Protein AF-0000000077100337 (afdb_homodimer)

Secondary structure (DSSP, 8-state):
--HHHHHHHHHHHHHHHHHHHHHHHHHHHHHHHTTS-HHHHHHHHHHHH-TT-B-HHHHHHHHT--HHHHHHHHHHHHHTTSEEEEE-SS-TT-EEEEE-HHHHHHHHHHHHHHHHHHHHHHTTS-HHHHHHHHHHHHHHHHHHHHHHH--TT--/--HHHHHHHHHHHHHHHHHHHHHHHHHHHHHHHTTS-HHHHHHHHHHHH-TT-B-HHHHHHHHT--HHHHHHHHHHHHHTTSEEEEE-SS-TT-EEEEE-HHHHHHHHHHHHHHHHHHHHHHTTS-HHHHHHHHHHHHHHHHHHHHHHH--GGG-

pLDDT: mean 91.1, std 10.96, range [33.78, 98.88]

InterPro domains:
  IPR000835 MarR-type HTH domain [PF12802] (37-93)
  IPR000835 MarR-type HTH domain [PR00598] (54-70)
  IPR000835 MarR-type HTH domain [PR00598] (71-86)
  IPR000835 MarR-type HTH domain [PR00598] (90-106)
  IPR000835 MarR-type HTH domain [PR00598] (120-140)
  IPR000835 MarR-type HTH domain [PS50995] (1-142)
  IPR000835 MarR-type HTH domain [SM00347] (29-130)
  IPR023187 Transcriptional regulator MarR-type, conserved site [PS01117] (69-103)
  IPR036388 Winged helix-like DNA-binding domain superfamily [G3DSA:1.10.10.10] (7-154)
  IPR036390 Winged helix DNA-binding domain superfamily [SSF46785] (16-147)
  IPR039422 Transcription regulators MarR/SlyA-like [PTHR33164] (32-146)

Organism: Anaerostipes caccae (strain DSM 14662 / CCUG 47493 / JCM 13470 / NCIMB 13811 / L1-92) (NCBI:txid411490)

Sequence (310 aa):
MAKADRKEINLRLLDLNYLMGKRDFLCQTWCQKTGRSYSVYQVLDKLLRESGGVAPSELADDLFIPRQTMTGILDGLENLGFVVRCQHATDRRKKIIKLSEEGKVYAEETLSAMREREIRAYKRLTEDEQKILNSLLSRYVSSLEKEMTDRKQIKMAKADRKEINLRLLDLNYLMGKRDFLCQTWCQKTGRSYSVYQVLDKLLRESGGVAPSELADDLFIPRQTMTGILDGLENLGFVVRCQHATDRRKKIIKLSEEGKVYAEETLSAMREREIRAYKRLTEDEQKILNSLLSRYVSSLEKEMTDRKQIK

Nearest PDB structures (foldseek):
  7kfq-assembly1_A  TM=7.703E-01  e=1.030E-07  Variovorax paradoxus
  7kua-assembly1_A-2  TM=8.318E-01  e=3.816E-07  Pseudomonas putida
  2fbi-assembly1_A-2  TM=7.638E-01  e=4.075E-07  Pseudomonas aeruginosa
  6pcp-assembly2_C  TM=7.529E-01  e=1.721E-06  Bordetella pertussis
  5cyv-assembly1_B  TM=7.273E-01  e=1.088E-06  Rhodococcus jostii RHA1

Solvent-accessible surface area (backbone atoms only — not comparable to full-atom values): 16611 Å² total; per-residue (Å²): 129,58,67,69,56,52,52,51,51,49,50,53,49,50,50,44,52,48,50,53,46,50,46,52,40,53,49,37,54,54,25,49,74,72,73,41,54,48,66,56,52,51,50,40,52,52,38,67,74,34,74,88,34,44,33,64,67,53,52,17,63,77,64,64,39,59,62,71,58,42,50,52,54,50,52,54,36,34,74,73,49,28,35,43,82,40,66,33,92,85,42,78,84,39,56,23,37,29,59,30,76,63,17,47,54,50,36,51,62,66,43,46,64,54,50,51,33,50,50,57,13,52,59,74,40,53,73,68,53,48,52,49,38,46,49,51,49,46,53,32,41,56,37,31,50,50,50,70,62,56,67,77,68,84,112,130,58,67,68,57,53,52,52,51,50,51,53,50,48,50,44,53,48,50,53,46,50,45,52,42,54,51,39,52,52,26,49,75,73,73,41,55,49,66,56,51,50,50,41,52,52,38,68,74,34,74,90,35,43,35,66,68,53,52,18,63,76,64,64,38,58,62,71,57,41,50,52,53,50,51,53,35,33,76,72,51,28,34,43,81,41,68,32,92,85,41,78,85,40,56,23,37,30,60,29,76,64,16,47,55,49,34,51,62,66,43,46,64,54,50,52,32,49,49,57,15,52,58,73,40,53,74,68,53,47,51,49,40,47,49,51,49,47,52,33,42,54,36,32,50,52,50,69,62,55,67,76,70,85,110

Foldseek 3Di:
DDPVVVVVVVVVVVVVVVVVVVVLVVQQVVLVVVPDGVLLLLLLVVQLVVQLFAFLVRSCVVSVHDSVVSVVSLVVCVVVVQKDWDARPVHRVTITIHGDPVNNVVSCVSNVVVVVVVVVVLVVDPPVRSVVVVVVVVVVVVVVVCVVPVPPPVD/DDPVVVVVVVVVVVVVVVVVVVVLVVQQVVLVVVPDGVLLLLLLVVQLVVQLFAFLVRSCVVSVHDSVVSVVSLVVCVVVVQKDWDARPVHNVTITIHGDPVNNVVSCVSNVVVVVVVVVVLVVDPPVRSVVVVVVVVVVVVVVVCVVPVPPPVD

Radius of gyration: 21.22 Å; Cα contacts (8 Å, |Δi|>4): 325; chains: 2; bounding box: 41×54×61 Å

Structure (mmCIF, N/CA/C/O backbone):
data_AF-0000000077100337-model_v1
#
loop_
_entity.id
_entity.type
_entity.pdbx_description
1 polymer 'Transcriptional regulator, MarR family'
#
loop_
_atom_site.group_PDB
_atom_site.id
_atom_site.type_symbol
_atom_site.label_atom_id
_atom_site.label_alt_id
_atom_site.label_comp_id
_atom_site.label_asym_id
_atom_site.label_entity_id
_atom_site.label_seq_id
_atom_site.pdbx_PDB_ins_code
_atom_site.Cartn_x
_atom_site.Cartn_y
_atom_site.Cartn_z
_atom_site.occupancy
_atom_site.B_iso_or_equiv
_atom_site.auth_seq_id
_atom_site.auth_comp_id
_atom_site.auth_asym_id
_atom_site.auth_atom_id
_atom_site.pdbx_PDB_model_num
ATOM 1 N N . MET A 1 1 ? -18.422 -23.016 -4.977 1 59.78 1 MET A N 1
ATOM 2 C CA . MET A 1 1 ? -18.328 -22.016 -6.043 1 59.78 1 MET A CA 1
ATOM 3 C C . MET A 1 1 ? -17.75 -22.641 -7.309 1 59.78 1 MET A C 1
ATOM 5 O O . MET A 1 1 ? -16.828 -23.438 -7.238 1 59.78 1 MET A O 1
ATOM 9 N N . ALA A 1 2 ? -18.438 -22.438 -8.477 1 75.12 2 ALA A N 1
ATOM 10 C CA . ALA A 1 2 ? -17.953 -22.969 -9.758 1 75.12 2 ALA A CA 1
ATOM 11 C C . ALA A 1 2 ? -16.547 -22.469 -10.07 1 75.12 2 ALA A C 1
ATOM 13 O O . ALA A 1 2 ? -16.156 -21.375 -9.648 1 75.12 2 ALA A O 1
ATOM 14 N N . LYS A 1 3 ? -15.711 -23.312 -10.586 1 79 3 LYS A N 1
ATOM 15 C CA . LYS A 1 3 ? -14.336 -23.031 -10.961 1 79 3 LYS A CA 1
ATOM 16 C C . LYS A 1 3 ? -14.234 -21.703 -11.703 1 79 3 LYS A C 1
ATOM 18 O O . LYS A 1 3 ? -13.32 -20.906 -11.453 1 79 3 LYS A O 1
ATOM 23 N N . ALA A 1 4 ? -15.141 -21.547 -12.594 1 76.31 4 ALA A N 1
ATOM 24 C CA . ALA A 1 4 ? -15.148 -20.312 -13.375 1 76.31 4 ALA A CA 1
ATOM 25 C C . ALA A 1 4 ? -15.352 -19.094 -12.484 1 76.31 4 ALA A C 1
ATOM 27 O O . ALA A 1 4 ? -14.734 -18.047 -12.688 1 76.31 4 ALA A O 1
ATOM 28 N N . ASP A 1 5 ? -16.172 -19.219 -11.438 1 83.31 5 ASP A N 1
ATOM 29 C CA . ASP A 1 5 ? -16.453 -18.141 -10.492 1 83.31 5 ASP A CA 1
ATOM 30 C C . ASP A 1 5 ? -15.219 -17.812 -9.656 1 83.31 5 ASP A C 1
ATOM 32 O O . ASP A 1 5 ? -14.938 -16.641 -9.398 1 83.31 5 ASP A O 1
ATOM 36 N N . ARG A 1 6 ? -14.508 -18.891 -9.445 1 86.5 6 ARG A N 1
ATOM 37 C CA . ARG A 1 6 ? -13.297 -18.703 -8.656 1 86.5 6 ARG A CA 1
ATOM 38 C C . ARG A 1 6 ? -12.219 -17.969 -9.461 1 86.5 6 ARG A C 1
ATOM 40 O O . ARG A 1 6 ? -11.531 -17.094 -8.93 1 86.5 6 ARG A O 1
ATOM 47 N N . LYS A 1 7 ? -12.125 -18.297 -10.711 1 89.25 7 LYS A N 1
ATOM 48 C CA . LYS A 1 7 ? -11.156 -17.656 -11.586 1 89.25 7 LYS A CA 1
ATOM 49 C C . LYS A 1 7 ? -11.461 -16.156 -11.734 1 89.25 7 LYS A C 1
ATOM 51 O O . LYS A 1 7 ? -10.547 -15.328 -11.719 1 89.25 7 LYS A O 1
ATOM 56 N N . GLU A 1 8 ? -12.727 -15.875 -11.883 1 93.38 8 GLU A N 1
ATOM 57 C CA . GLU A 1 8 ? -13.133 -14.492 -12.086 1 93.38 8 GLU A CA 1
ATOM 58 C C . GLU A 1 8 ? -12.875 -13.648 -10.844 1 93.38 8 GLU A C 1
ATOM 60 O O . GLU A 1 8 ? -12.391 -12.523 -10.938 1 93.38 8 GLU A O 1
ATOM 65 N N . ILE A 1 9 ? -13.188 -14.211 -9.719 1 94.62 9 ILE A N 1
ATOM 66 C CA . ILE A 1 9 ? -12.969 -13.445 -8.492 1 94.62 9 ILE A CA 1
ATOM 67 C C . ILE A 1 9 ? -11.469 -13.273 -8.258 1 94.62 9 ILE A C 1
ATOM 69 O O . ILE A 1 9 ? -11.031 -12.227 -7.773 1 94.62 9 ILE A O 1
ATOM 73 N N . ASN A 1 10 ? -10.711 -14.258 -8.609 1 92.75 10 ASN A N 1
ATOM 74 C CA . ASN A 1 10 ? -9.258 -14.156 -8.484 1 92.75 10 ASN A CA 1
ATOM 75 C C . ASN A 1 10 ? -8.703 -13.031 -9.359 1 92.75 10 ASN A C 1
ATOM 77 O O . ASN A 1 10 ? -7.824 -12.281 -8.93 1 92.75 10 ASN A O 1
ATOM 81 N N . LEU A 1 11 ? -9.273 -12.953 -10.547 1 93.5 11 LEU A N 1
ATOM 82 C CA . LEU A 1 11 ? -8.82 -11.914 -11.461 1 93.5 11 LEU A CA 1
ATOM 83 C C . LEU A 1 11 ? -9.18 -10.531 -10.945 1 93.5 11 LEU A C 1
ATOM 85 O O . LEU A 1 11 ? -8.375 -9.602 -11.031 1 93.5 11 LEU A O 1
ATOM 89 N N . ARG A 1 12 ? -10.375 -10.359 -10.422 1 96.69 12 ARG A N 1
ATOM 90 C CA . ARG A 1 12 ? -10.789 -9.07 -9.867 1 96.69 12 ARG A CA 1
ATOM 91 C C . ARG A 1 12 ? -9.938 -8.695 -8.664 1 96.69 12 ARG A C 1
ATOM 93 O O . ARG A 1 12 ? -9.578 -7.527 -8.492 1 96.69 12 ARG A O 1
ATOM 100 N N . LEU A 1 13 ? -9.625 -9.672 -7.875 1 96.62 13 LEU A N 1
ATOM 101 C CA . LEU A 1 13 ? -8.781 -9.43 -6.707 1 96.62 13 LEU A CA 1
ATOM 102 C C . LEU A 1 13 ? -7.371 -9.031 -7.129 1 96.62 13 LEU A C 1
ATOM 104 O O . LEU A 1 13 ? -6.773 -8.133 -6.535 1 96.62 13 LEU A O 1
ATOM 108 N N . LEU A 1 14 ? -6.902 -9.695 -8.156 1 93.88 14 LEU A N 1
ATOM 109 C CA . LEU A 1 14 ? -5.594 -9.344 -8.695 1 93.88 14 LEU A CA 1
ATOM 110 C C . LEU A 1 14 ? -5.574 -7.902 -9.188 1 93.88 14 LEU A C 1
ATOM 112 O O . LEU A 1 14 ? -4.586 -7.191 -9 1 93.88 14 LEU A O 1
ATOM 116 N N . ASP A 1 15 ? -6.617 -7.535 -9.812 1 96.12 15 ASP A N 1
ATOM 117 C CA . ASP A 1 15 ? -6.75 -6.156 -10.281 1 96.12 15 ASP A CA 1
ATOM 118 C C . ASP A 1 15 ? -6.719 -5.176 -9.117 1 96.12 15 ASP A C 1
ATOM 120 O O . ASP A 1 15 ? -6.035 -4.148 -9.18 1 96.12 15 ASP A O 1
ATOM 124 N N . LEU A 1 16 ? -7.445 -5.484 -8.109 1 97.62 16 LEU A N 1
ATOM 125 C CA . LEU A 1 16 ? -7.477 -4.645 -6.914 1 97.62 16 LEU A CA 1
ATOM 126 C C . LEU A 1 16 ? -6.074 -4.48 -6.332 1 97.62 16 LEU A C 1
ATOM 128 O O . LEU A 1 16 ? -5.645 -3.359 -6.055 1 97.62 16 LEU A O 1
ATOM 132 N N . ASN A 1 17 ? -5.355 -5.613 -6.18 1 95.12 17 ASN A N 1
ATOM 133 C CA . ASN A 1 17 ? -4.004 -5.594 -5.633 1 95.12 17 ASN A CA 1
ATOM 134 C C . ASN A 1 17 ? -3.051 -4.785 -6.508 1 95.12 17 ASN A C 1
ATOM 136 O O . ASN A 1 17 ? -2.195 -4.062 -6 1 95.12 17 ASN A O 1
ATOM 140 N N . TYR A 1 18 ? -3.244 -4.953 -7.801 1 94.69 18 TYR A N 1
ATOM 141 C CA . TYR A 1 18 ? -2.428 -4.203 -8.742 1 94.69 18 TYR A CA 1
ATOM 142 C C . TYR A 1 18 ? -2.648 -2.701 -8.586 1 94.69 18 TYR A C 1
ATOM 144 O O . TYR A 1 18 ? -1.689 -1.928 -8.539 1 94.69 18 TYR A O 1
ATOM 152 N N . LEU A 1 19 ? -3.891 -2.293 -8.516 1 97.25 19 LEU A N 1
ATOM 153 C CA . LEU A 1 19 ? -4.234 -0.879 -8.398 1 97.25 19 LEU A CA 1
ATOM 154 C C . LEU A 1 19 ? -3.684 -0.291 -7.105 1 97.25 19 LEU A C 1
ATOM 156 O O . LEU A 1 19 ? -3.164 0.828 -7.098 1 97.25 19 LEU A O 1
ATOM 160 N N . MET A 1 20 ? -3.76 -1.027 -6.07 1 96.19 20 MET A N 1
ATOM 161 C CA . MET A 1 20 ? -3.244 -0.561 -4.789 1 96.19 20 MET A CA 1
ATOM 162 C C . MET A 1 20 ? -1.724 -0.441 -4.824 1 96.19 20 MET A C 1
ATOM 164 O O . MET A 1 20 ? -1.163 0.54 -4.332 1 96.19 20 MET A O 1
ATOM 168 N N . GLY A 1 21 ? -1.08 -1.411 -5.43 1 94.62 21 GLY A N 1
ATOM 169 C CA . GLY A 1 21 ? 0.361 -1.34 -5.613 1 94.62 21 GLY A CA 1
ATOM 170 C C . GLY A 1 21 ? 0.794 -0.171 -6.48 1 94.62 21 GLY A C 1
ATOM 171 O O . GLY A 1 21 ? 1.779 0.503 -6.172 1 94.62 21 GLY A O 1
ATOM 172 N N . LYS A 1 22 ? 0.091 -0.009 -7.543 1 95.62 22 LYS A N 1
ATOM 173 C CA . LYS A 1 22 ? 0.412 1.096 -8.445 1 95.62 22 LYS A CA 1
ATOM 174 C C . LYS A 1 22 ? 0.271 2.439 -7.738 1 95.62 22 LYS A C 1
ATOM 176 O O . LYS A 1 22 ? 1.124 3.318 -7.887 1 95.62 22 LYS A O 1
ATOM 181 N N . ARG A 1 23 ? -0.801 2.637 -6.98 1 96.44 23 ARG A N 1
ATOM 182 C CA . ARG A 1 23 ? -0.994 3.861 -6.211 1 96.44 23 ARG A CA 1
ATOM 183 C C . ARG A 1 23 ? 0.174 4.102 -5.258 1 96.44 23 ARG A C 1
ATOM 185 O O . ARG A 1 23 ? 0.694 5.215 -5.176 1 96.44 23 ARG A O 1
ATOM 192 N N . ASP A 1 24 ? 0.568 3.062 -4.547 1 93.94 24 ASP A N 1
ATOM 193 C CA . ASP A 1 24 ? 1.694 3.174 -3.625 1 93.94 24 ASP A CA 1
ATOM 194 C C . ASP A 1 24 ? 2.973 3.559 -4.363 1 93.94 24 ASP A C 1
ATOM 196 O O . ASP A 1 24 ? 3.73 4.414 -3.9 1 93.94 24 ASP A O 1
ATOM 200 N N . PHE A 1 25 ? 3.152 2.996 -5.477 1 93.38 25 PHE A N 1
ATOM 201 C CA . PHE A 1 25 ? 4.328 3.252 -6.301 1 93.38 25 PHE A CA 1
ATOM 202 C C . PHE A 1 25 ? 4.359 4.703 -6.766 1 93.38 25 PHE A C 1
ATOM 204 O O . PHE A 1 25 ? 5.398 5.359 -6.707 1 93.38 25 PHE A O 1
ATOM 211 N N . LEU A 1 26 ? 3.26 5.172 -7.191 1 93.56 26 LEU A N 1
ATOM 212 C CA . LEU A 1 26 ? 3.172 6.547 -7.664 1 93.56 26 LEU A CA 1
ATOM 213 C C . LEU A 1 26 ? 3.514 7.531 -6.551 1 93.56 26 LEU A C 1
ATOM 215 O O . LEU A 1 26 ? 4.277 8.477 -6.762 1 93.56 26 LEU A O 1
ATOM 219 N N . CYS A 1 27 ? 3.037 7.309 -5.367 1 93.06 27 CYS A N 1
ATOM 220 C CA . CYS A 1 27 ? 3.277 8.195 -4.234 1 93.06 27 CYS A CA 1
ATOM 221 C C . CYS A 1 27 ? 4.73 8.125 -3.783 1 93.06 27 CYS A C 1
ATOM 223 O O . CYS A 1 27 ? 5.367 9.156 -3.551 1 93.06 27 CYS A O 1
ATOM 225 N N . GLN A 1 28 ? 5.23 6.934 -3.732 1 90.88 28 GLN A N 1
ATOM 226 C CA . GLN A 1 28 ? 6.617 6.746 -3.318 1 90.88 28 GLN A CA 1
ATOM 227 C C . GLN A 1 28 ? 7.578 7.398 -4.309 1 90.88 28 GLN A C 1
ATOM 229 O O . GLN A 1 28 ? 8.547 8.055 -3.906 1 90.88 28 GLN A O 1
ATOM 234 N N . THR A 1 29 ? 7.301 7.184 -5.562 1 89.56 29 THR A N 1
ATOM 235 C CA . THR A 1 29 ? 8.156 7.727 -6.605 1 89.56 29 THR A CA 1
ATOM 236 C C . THR A 1 29 ? 8.156 9.25 -6.57 1 89.56 29 THR A C 1
ATOM 238 O O . THR A 1 29 ? 9.203 9.883 -6.691 1 89.56 29 THR A O 1
ATOM 241 N N . TRP A 1 30 ? 7.004 9.773 -6.34 1 89.12 30 TRP A N 1
ATOM 242 C CA . TRP A 1 30 ? 6.906 11.227 -6.262 1 89.12 30 TRP A CA 1
ATOM 243 C C . TRP A 1 30 ? 7.66 11.766 -5.047 1 89.12 30 TRP A C 1
ATOM 245 O O . TRP A 1 30 ? 8.391 12.75 -5.148 1 89.12 30 TRP A O 1
ATOM 255 N N . CYS A 1 31 ? 7.559 11.078 -3.91 1 87.88 31 CYS A N 1
ATOM 256 C CA . CYS A 1 31 ? 8.227 11.492 -2.682 1 87.88 31 CYS A CA 1
ATOM 257 C C . CYS A 1 31 ? 9.742 11.398 -2.828 1 87.88 31 CYS A C 1
ATOM 259 O O . CYS A 1 31 ? 10.469 12.281 -2.363 1 87.88 31 CYS A O 1
ATOM 261 N N . GLN A 1 32 ? 10.172 10.414 -3.473 1 83.38 32 GLN A N 1
ATOM 262 C CA . GLN A 1 32 ? 11.602 10.219 -3.672 1 83.38 32 GLN A CA 1
ATOM 263 C C . GLN A 1 32 ? 12.188 11.336 -4.531 1 83.38 32 GLN A C 1
ATOM 265 O O . GLN A 1 32 ? 13.32 11.773 -4.297 1 83.38 32 GLN A O 1
ATOM 270 N N . LYS A 1 33 ? 11.453 11.773 -5.434 1 81.94 33 LYS A N 1
ATOM 271 C CA . LYS A 1 33 ? 11.906 12.867 -6.293 1 81.94 33 LYS A CA 1
ATOM 272 C C . LYS A 1 33 ? 12.078 14.156 -5.496 1 81.94 33 LYS A C 1
ATOM 274 O O . LYS A 1 33 ? 12.867 15.023 -5.871 1 81.94 33 LYS A O 1
ATOM 279 N N . THR A 1 34 ? 11.375 14.211 -4.363 1 76.75 34 THR A N 1
ATOM 280 C CA . THR A 1 34 ? 11.453 15.414 -3.543 1 76.75 34 THR A CA 1
ATOM 281 C C . THR A 1 34 ? 12.422 15.219 -2.381 1 76.75 34 THR A C 1
ATOM 283 O O . THR A 1 34 ? 12.586 16.109 -1.546 1 76.75 34 THR A O 1
ATOM 286 N N . GLY A 1 35 ? 13 14.039 -2.334 1 80.06 35 GLY A N 1
ATOM 287 C CA . GLY A 1 35 ? 14.133 13.789 -1.449 1 80.06 35 GLY A CA 1
ATOM 288 C C . GLY A 1 35 ? 13.727 13.164 -0.128 1 80.06 35 GLY A C 1
ATOM 289 O O . GLY A 1 35 ? 14.539 13.078 0.795 1 80.06 35 GLY A O 1
ATOM 290 N N . ARG A 1 36 ? 12.438 12.844 0.05 1 84.69 36 ARG A N 1
ATOM 291 C CA . ARG A 1 36 ? 12.008 12.211 1.291 1 84.69 36 ARG A CA 1
ATOM 292 C C . ARG A 1 36 ? 11.148 10.984 1.009 1 84.69 36 ARG A C 1
ATOM 294 O O . ARG A 1 36 ? 10.508 10.898 -0.042 1 84.69 36 ARG A O 1
ATOM 301 N N . SER A 1 37 ? 11.141 10.086 1.965 1 88.12 37 SER A N 1
ATOM 302 C CA . SER A 1 37 ? 10.328 8.883 1.812 1 88.12 37 SER A CA 1
ATOM 303 C C . SER A 1 37 ? 8.852 9.18 2.072 1 88.12 37 SER A C 1
ATOM 305 O O . SER A 1 37 ? 8.516 10.195 2.686 1 88.12 37 SER A O 1
ATOM 307 N N . TYR A 1 38 ? 8.055 8.328 1.587 1 91.25 38 TYR A N 1
ATOM 308 C CA . TYR A 1 38 ? 6.613 8.461 1.775 1 91.25 38 TYR A CA 1
ATOM 309 C C . TYR A 1 38 ? 6.25 8.414 3.254 1 91.25 38 TYR A C 1
ATOM 311 O O . TYR A 1 38 ? 5.324 9.094 3.695 1 91.25 38 TYR A O 1
ATOM 319 N N . SER A 1 39 ? 7.02 7.652 4.062 1 93.56 39 SER A N 1
ATOM 320 C CA . SER A 1 39 ? 6.773 7.559 5.496 1 93.56 39 SER A CA 1
ATOM 321 C C . SER A 1 39 ? 6.98 8.906 6.184 1 93.56 39 SER A C 1
ATOM 323 O O . SER A 1 39 ? 6.25 9.25 7.117 1 93.56 39 SER A O 1
ATOM 325 N N . VAL A 1 40 ? 7.953 9.625 5.719 1 93.81 40 VAL A N 1
ATOM 326 C CA . VAL A 1 40 ? 8.195 10.953 6.27 1 93.81 40 VAL A CA 1
ATOM 327 C C . VAL A 1 40 ? 7.008 11.867 5.965 1 93.81 40 VAL A C 1
ATOM 329 O O . VAL A 1 40 ? 6.551 12.609 6.836 1 93.81 40 VAL A O 1
ATOM 332 N N . TYR A 1 41 ? 6.527 11.734 4.785 1 92.75 41 TYR A N 1
ATOM 333 C CA . TYR A 1 41 ? 5.344 12.484 4.379 1 92.75 41 TYR A CA 1
ATOM 334 C C . TYR A 1 41 ? 4.16 12.172 5.289 1 92.75 41 TYR A C 1
ATOM 336 O O . TYR A 1 41 ? 3.469 13.086 5.746 1 92.75 41 TYR A O 1
ATOM 344 N N . GLN A 1 42 ? 3.963 10.984 5.539 1 94.5 42 GLN A N 1
ATOM 345 C CA . GLN A 1 42 ? 2.854 10.547 6.383 1 94.5 42 GLN A CA 1
ATOM 346 C C . GLN A 1 42 ? 2.998 11.094 7.801 1 94.5 42 GLN A C 1
ATOM 348 O O . GLN A 1 42 ? 2.021 11.539 8.406 1 94.5 42 GLN A O 1
ATOM 353 N N . VAL A 1 43 ? 4.176 11.047 8.312 1 96.12 43 VAL A N 1
ATOM 354 C CA . VAL A 1 43 ? 4.449 11.516 9.672 1 96.12 43 VAL A CA 1
ATOM 355 C C . VAL A 1 43 ? 4.188 13.016 9.758 1 96.12 43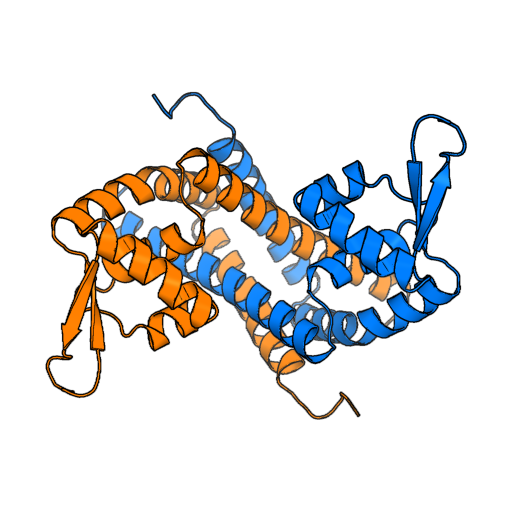 VAL A C 1
ATOM 357 O O . VAL A 1 43 ? 3.502 13.484 10.672 1 96.12 43 VAL A O 1
ATOM 360 N N . LEU A 1 44 ? 4.699 13.727 8.781 1 95.31 44 LEU A N 1
ATOM 361 C CA . LEU A 1 44 ? 4.504 15.172 8.758 1 95.31 44 LEU A CA 1
ATOM 362 C C . LEU A 1 44 ? 3.023 15.523 8.68 1 95.31 44 LEU A C 1
ATOM 364 O O . LEU A 1 44 ? 2.561 16.438 9.352 1 95.31 44 LEU A O 1
ATOM 368 N N . ASP A 1 45 ? 2.365 14.812 7.879 1 94.62 45 ASP A N 1
ATOM 369 C CA . ASP A 1 45 ? 0.935 15.055 7.719 1 94.62 45 ASP A CA 1
ATOM 370 C C . ASP A 1 45 ? 0.188 14.844 9.031 1 94.62 45 ASP A C 1
ATOM 372 O O . ASP A 1 45 ? -0.64 15.664 9.422 1 94.62 45 ASP A O 1
ATOM 376 N N . LYS A 1 46 ? 0.467 13.75 9.703 1 95.69 46 LYS A N 1
ATOM 377 C CA . LYS A 1 46 ? -0.18 13.422 10.969 1 95.69 46 LYS A CA 1
ATOM 378 C C . LYS A 1 46 ? 0.132 14.469 12.031 1 95.69 46 LYS A C 1
ATOM 380 O O . LYS A 1 46 ? -0.759 14.906 12.766 1 95.69 46 LYS A O 1
ATOM 385 N N . LEU A 1 47 ? 1.325 14.891 12.102 1 96.25 47 LEU A N 1
ATOM 386 C CA . LEU A 1 47 ? 1.732 15.867 13.109 1 96.25 47 LEU A CA 1
ATOM 387 C C . LEU A 1 47 ? 1.11 17.234 12.828 1 96.25 47 LEU A C 1
ATOM 389 O O . LEU A 1 47 ? 0.786 17.969 13.758 1 96.25 47 LEU A O 1
ATOM 393 N N . LEU A 1 48 ? 1.013 17.562 11.57 1 94.12 48 LEU A N 1
ATOM 394 C CA . LEU A 1 48 ? 0.389 18.828 11.203 1 94.12 48 LEU A CA 1
ATOM 395 C C . LEU A 1 48 ? -1.07 18.859 11.641 1 94.12 48 LEU A C 1
ATOM 397 O O . LEU A 1 48 ? -1.565 19.906 12.078 1 94.12 48 LEU A O 1
ATOM 401 N N . ARG A 1 49 ? -1.688 17.766 11.609 1 91.81 49 ARG A N 1
ATOM 402 C CA . ARG A 1 49 ? -3.104 17.688 11.953 1 91.81 49 ARG A CA 1
ATOM 403 C C . ARG A 1 49 ? -3.297 17.594 13.461 1 91.81 49 ARG A C 1
ATOM 405 O O . ARG A 1 49 ? -4.367 17.922 13.977 1 91.81 49 ARG A O 1
ATOM 412 N N . GLU A 1 50 ? -2.314 17.047 14.078 1 92.69 50 GLU A N 1
ATOM 413 C CA . GLU A 1 50 ? -2.367 16.906 15.531 1 92.69 50 GLU A CA 1
ATOM 414 C C . GLU A 1 50 ? -1.382 17.844 16.219 1 92.69 50 GLU A C 1
ATOM 416 O O . GLU A 1 50 ? -0.358 17.406 16.75 1 92.69 50 GLU A O 1
ATOM 421 N N . SER A 1 51 ? -1.771 19.031 16.375 1 86.94 51 SER A N 1
ATOM 422 C CA . SER A 1 51 ? -0.878 20.094 16.844 1 86.94 51 SER A CA 1
ATOM 423 C C . SER A 1 51 ? -0.524 19.906 18.312 1 86.94 51 SER A C 1
ATOM 425 O O . SER A 1 51 ? 0.483 20.438 18.781 1 86.94 51 SER A O 1
ATOM 427 N N . GLY A 1 52 ? -1.342 19.141 19.031 1 88.06 52 GLY A N 1
ATOM 428 C CA . GLY A 1 52 ? -1.08 18.891 20.438 1 88.06 52 GLY A CA 1
ATOM 429 C C . GLY A 1 52 ? 0.015 17.875 20.672 1 88.06 52 GLY A C 1
ATOM 430 O O . GLY A 1 52 ? 0.451 17.672 21.812 1 88.06 52 GLY A O 1
ATOM 431 N N . GLY A 1 53 ? 0.428 17.312 19.594 1 93.06 53 GLY A N 1
ATOM 432 C CA . GLY A 1 53 ? 1.474 16.312 19.703 1 93.06 53 GLY A CA 1
ATOM 433 C C . GLY A 1 53 ? 0.94 14.891 19.688 1 93.06 53 GLY A C 1
ATOM 434 O O . GLY A 1 53 ? -0.236 14.664 19.984 1 93.06 53 GLY A O 1
ATOM 435 N N . VAL A 1 54 ? 1.782 14.008 19.328 1 95.12 54 VAL A N 1
ATOM 436 C CA . VAL A 1 54 ? 1.438 12.594 19.234 1 95.12 54 VAL A CA 1
ATOM 437 C C . VAL A 1 54 ? 2.564 11.75 19.828 1 95.12 54 VAL A C 1
ATOM 439 O O . VAL A 1 54 ? 3.742 12.023 19.594 1 95.12 54 VAL A O 1
ATOM 442 N N . ALA A 1 55 ? 2.182 10.75 20.562 1 95.38 55 ALA A N 1
ATOM 443 C CA . ALA A 1 55 ? 3.201 9.828 21.062 1 95.38 55 ALA A CA 1
ATOM 444 C C . ALA A 1 55 ? 3.834 9.031 19.938 1 95.38 55 ALA A C 1
ATOM 446 O O . ALA A 1 55 ? 3.146 8.625 19 1 95.38 55 ALA A O 1
ATOM 447 N N . PRO A 1 56 ? 5.16 8.805 20.047 1 95.62 56 PRO A N 1
ATOM 448 C CA . PRO A 1 56 ? 5.82 8.016 19 1 95.62 56 PRO A CA 1
ATOM 449 C C . PRO A 1 56 ? 5.141 6.676 18.75 1 95.62 56 PRO A C 1
ATOM 451 O O . PRO A 1 56 ? 5.016 6.246 17.609 1 95.62 56 PRO A O 1
ATOM 454 N N . SER A 1 57 ? 4.691 6.047 19.812 1 94.5 57 SER A N 1
ATOM 455 C CA . SER A 1 57 ? 4.027 4.754 19.672 1 94.5 57 SER A CA 1
ATOM 456 C C . SER A 1 57 ? 2.705 4.891 18.922 1 94.5 57 SER A C 1
ATOM 458 O O . SER A 1 57 ? 2.357 4.031 18.109 1 94.5 57 SER A O 1
ATOM 460 N N . GLU A 1 58 ? 2 5.914 19.156 1 94.5 58 GLU A N 1
ATOM 461 C CA . GLU A 1 58 ? 0.741 6.176 18.469 1 94.5 58 GLU A CA 1
ATOM 462 C C . GLU A 1 58 ? 0.975 6.484 16.984 1 94.5 58 GLU A C 1
ATOM 464 O O . GLU A 1 58 ? 0.203 6.051 16.125 1 94.5 58 GLU A O 1
ATOM 469 N N . LEU A 1 59 ? 2.016 7.27 16.703 1 95.88 59 LEU A N 1
ATOM 470 C CA . LEU A 1 59 ? 2.398 7.531 15.32 1 95.88 59 LEU A CA 1
ATOM 471 C C . LEU A 1 59 ? 2.662 6.227 14.57 1 95.88 59 LEU A C 1
ATOM 473 O O . LEU A 1 59 ? 2.133 6.016 13.477 1 95.88 59 LEU A O 1
ATOM 477 N N . ALA A 1 60 ? 3.449 5.406 15.203 1 96.12 60 ALA A N 1
ATOM 478 C CA . ALA A 1 60 ? 3.814 4.125 14.602 1 96.12 60 ALA A CA 1
ATOM 479 C C . ALA A 1 60 ? 2.578 3.271 14.344 1 96.12 60 ALA A C 1
ATOM 481 O O . ALA A 1 60 ? 2.4 2.748 13.242 1 96.12 60 ALA A O 1
ATOM 482 N N . ASP A 1 61 ? 1.636 3.184 15.312 1 94.06 61 ASP A N 1
ATOM 483 C CA . ASP A 1 61 ? 0.436 2.357 15.219 1 94.06 61 ASP A CA 1
ATOM 484 C C . ASP A 1 61 ? -0.526 2.9 14.164 1 94.06 61 ASP A C 1
ATOM 486 O O . ASP A 1 61 ? -1.01 2.152 13.312 1 94.06 61 ASP A O 1
ATOM 490 N N . ASP A 1 62 ? -0.727 4.211 14.164 1 93.44 62 ASP A N 1
ATOM 491 C CA . ASP A 1 62 ? -1.712 4.844 13.289 1 93.44 62 ASP A CA 1
ATOM 492 C C . ASP A 1 62 ? -1.258 4.812 11.836 1 93.44 62 ASP A C 1
ATOM 494 O O . ASP A 1 62 ? -2.084 4.754 10.922 1 93.44 62 ASP A O 1
ATOM 498 N N . LEU A 1 63 ? 0.047 4.832 11.633 1 95.06 63 LEU A N 1
ATOM 499 C CA . LEU A 1 63 ? 0.569 4.926 10.273 1 95.06 63 LEU A CA 1
ATOM 500 C C . LEU A 1 63 ? 1.106 3.578 9.805 1 95.06 63 LEU A C 1
ATOM 502 O O . LEU A 1 63 ? 1.627 3.467 8.695 1 95.06 63 LEU A O 1
ATOM 506 N N . PHE A 1 64 ? 1.002 2.586 10.664 1 94.06 64 PHE A N 1
ATOM 507 C CA . PHE A 1 64 ? 1.431 1.229 10.344 1 94.06 64 PHE A CA 1
ATOM 508 C C . PHE A 1 64 ? 2.91 1.199 9.977 1 94.06 64 PHE A C 1
ATOM 510 O O . PHE A 1 64 ? 3.297 0.573 8.992 1 94.06 64 PHE A O 1
ATOM 517 N N . ILE A 1 65 ? 3.688 1.923 10.695 1 94.06 65 ILE A N 1
ATOM 518 C CA . ILE A 1 65 ? 5.137 1.973 10.539 1 94.06 65 ILE A CA 1
ATOM 519 C C . ILE A 1 65 ? 5.812 1.283 11.719 1 94.06 65 ILE A C 1
ATOM 521 O O . ILE A 1 65 ? 5.469 1.544 12.875 1 94.06 65 ILE A O 1
ATOM 525 N N . PRO A 1 66 ? 6.738 0.363 11.453 1 92.12 66 PRO A N 1
ATOM 526 C CA . PRO A 1 66 ? 7.449 -0.287 12.555 1 92.12 66 PRO A CA 1
ATOM 527 C C . PRO A 1 66 ? 8.109 0.713 13.5 1 92.12 66 PRO A C 1
ATOM 529 O O . PRO A 1 66 ? 8.633 1.735 13.055 1 92.12 66 PRO A O 1
ATOM 532 N N . ARG A 1 67 ? 8.172 0.374 14.75 1 94.69 67 ARG A N 1
ATOM 533 C CA . ARG A 1 67 ? 8.656 1.268 15.797 1 94.69 67 ARG A CA 1
ATOM 534 C C . ARG A 1 67 ? 10.094 1.702 15.531 1 94.69 67 ARG A C 1
ATOM 536 O O . ARG A 1 67 ? 10.438 2.869 15.727 1 94.69 67 ARG A O 1
ATOM 543 N N . GLN A 1 68 ? 10.867 0.773 15.148 1 94.94 68 GLN A N 1
ATOM 544 C CA . GLN A 1 68 ? 12.273 1.098 14.891 1 94.94 68 GLN A CA 1
ATOM 545 C C . GLN A 1 68 ? 12.406 2.088 13.742 1 94.94 68 GLN A C 1
ATOM 547 O O . GLN A 1 68 ? 13.227 3.008 13.797 1 94.94 68 GLN A O 1
ATOM 552 N N . THR A 1 69 ? 11.617 1.909 12.734 1 94.94 69 THR A N 1
ATOM 553 C CA . THR A 1 69 ? 11.602 2.822 11.602 1 94.94 69 THR A CA 1
ATOM 554 C C . THR A 1 69 ? 11.102 4.199 12.023 1 94.94 69 THR A C 1
ATOM 556 O O . THR A 1 69 ? 11.648 5.223 11.602 1 94.94 69 THR A O 1
ATOM 559 N N . MET A 1 70 ? 10.078 4.219 12.82 1 97 70 MET A N 1
ATOM 560 C CA . MET A 1 70 ? 9.508 5.465 13.328 1 97 70 MET A CA 1
ATOM 561 C C . MET A 1 70 ? 10.547 6.266 14.102 1 97 70 MET A C 1
ATOM 563 O O . MET A 1 70 ? 10.68 7.477 13.898 1 97 70 MET A O 1
ATOM 567 N N . THR A 1 71 ? 11.258 5.582 14.938 1 96.81 71 THR A N 1
ATOM 568 C CA . THR A 1 71 ? 12.305 6.238 15.711 1 96.81 71 THR A CA 1
ATOM 569 C C . THR A 1 71 ? 13.328 6.898 14.781 1 96.81 71 THR A C 1
ATOM 571 O O . THR A 1 71 ? 13.711 8.047 14.992 1 96.81 71 THR A O 1
ATOM 574 N N . GLY A 1 72 ? 13.711 6.152 13.766 1 97.06 72 GLY A N 1
ATOM 575 C CA . GLY A 1 72 ? 14.656 6.703 12.805 1 97.06 72 GLY A CA 1
ATOM 576 C C . GLY A 1 72 ? 14.133 7.938 12.102 1 97.06 72 GLY A C 1
ATOM 577 O O . GLY A 1 72 ? 14.867 8.906 11.906 1 97.06 72 GLY A O 1
ATOM 578 N N . ILE A 1 73 ? 12.93 7.898 11.711 1 96.62 73 ILE A N 1
ATOM 579 C CA . ILE A 1 73 ? 12.305 9.023 11.031 1 96.62 73 ILE A CA 1
ATOM 580 C C . ILE A 1 73 ? 12.266 10.234 11.961 1 96.62 73 ILE A C 1
ATOM 582 O O . ILE A 1 73 ? 12.648 11.336 11.562 1 96.62 73 ILE A O 1
ATOM 586 N N . LEU A 1 74 ? 11.875 10 13.18 1 97.62 74 LEU A N 1
ATOM 587 C CA . LEU A 1 74 ? 11.742 11.086 14.141 1 97.62 74 LEU A CA 1
ATOM 588 C C . LEU A 1 74 ? 13.102 11.664 14.508 1 97.62 74 LEU A C 1
ATOM 590 O O . LEU A 1 74 ? 13.258 12.883 14.617 1 97.62 74 LEU A O 1
ATOM 594 N N . ASP A 1 75 ? 14.078 10.773 14.68 1 97.5 75 ASP A N 1
ATOM 595 C CA . ASP A 1 75 ? 15.438 11.234 14.961 1 97.5 75 ASP A CA 1
ATOM 596 C C . ASP A 1 75 ? 15.961 12.117 13.828 1 97.5 75 ASP A C 1
ATOM 598 O O . ASP A 1 75 ? 16.562 13.164 14.078 1 97.5 75 ASP A O 1
ATOM 602 N N . GLY A 1 76 ? 15.711 11.695 12.672 1 96.5 76 GLY A N 1
ATOM 603 C CA . GLY A 1 76 ? 16.125 12.477 11.516 1 96.5 76 GLY A CA 1
ATOM 604 C C . GLY A 1 76 ? 15.477 13.844 11.453 1 96.5 76 GLY A C 1
ATOM 605 O O . GLY A 1 76 ? 16.141 14.852 11.219 1 96.5 76 GLY A O 1
ATOM 606 N N . LEU A 1 77 ? 14.211 13.891 11.703 1 96.69 77 LEU A N 1
ATOM 607 C CA . LEU A 1 77 ? 13.461 15.148 11.664 1 96.69 77 LEU A CA 1
ATOM 608 C C . LEU A 1 77 ? 13.867 16.062 12.812 1 96.69 77 LEU A C 1
ATOM 610 O O . LEU A 1 77 ? 13.906 17.281 12.656 1 96.69 77 LEU A O 1
ATOM 614 N N . GLU A 1 78 ? 14.125 15.445 13.906 1 97.31 78 GLU A N 1
ATOM 615 C CA . GLU A 1 78 ? 14.57 16.219 15.062 1 97.31 78 GLU A CA 1
ATOM 616 C C . GLU A 1 78 ? 15.938 16.828 14.82 1 97.31 78 GLU A C 1
ATOM 618 O O . GLU A 1 78 ? 16.172 18 15.156 1 97.31 78 GLU A O 1
ATOM 623 N N . ASN A 1 79 ? 16.797 16.047 14.266 1 97.19 79 ASN A N 1
ATOM 624 C CA . ASN A 1 79 ? 18.141 16.531 13.938 1 97.19 79 ASN A CA 1
ATOM 625 C C . ASN A 1 79 ? 18.094 17.703 12.977 1 97.19 79 ASN A C 1
ATOM 627 O O . ASN A 1 79 ? 18.938 18.594 13.039 1 97.19 79 ASN A O 1
ATOM 631 N N . LEU A 1 80 ? 17.078 17.734 12.141 1 95.75 80 LEU A N 1
ATOM 632 C CA . LEU A 1 80 ? 16.922 18.812 11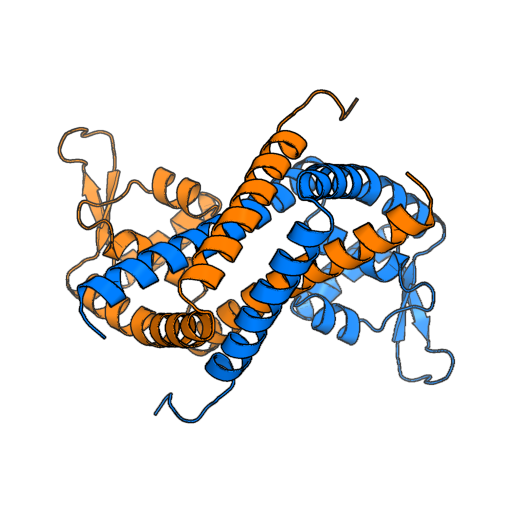.172 1 95.75 80 LEU A CA 1
ATOM 633 C C . LEU A 1 80 ? 16.172 20 11.789 1 95.75 80 LEU A C 1
ATOM 635 O O . LEU A 1 80 ? 15.992 21.031 11.141 1 95.75 80 LEU A O 1
ATOM 639 N N . GLY A 1 81 ? 15.688 19.781 13.039 1 97.19 81 GLY A N 1
ATOM 640 C CA . GLY A 1 81 ? 15.016 20.844 13.773 1 97.19 81 GLY A CA 1
ATOM 641 C C . GLY A 1 81 ? 13.539 20.938 13.438 1 97.19 81 GLY A C 1
ATOM 642 O O . GLY A 1 81 ? 12.898 21.953 13.742 1 97.19 81 GLY A O 1
ATOM 643 N N . PHE A 1 82 ? 12.906 19.938 12.805 1 97 82 PHE A N 1
ATOM 644 C CA . PHE A 1 82 ? 11.539 20.016 12.312 1 97 82 PHE A CA 1
ATOM 645 C C . PHE A 1 82 ? 10.555 19.5 13.352 1 97 82 PHE A C 1
ATOM 647 O O . PHE A 1 82 ? 9.375 19.844 13.328 1 97 82 PHE A O 1
ATOM 654 N N . VAL A 1 83 ? 11.047 18.578 14.273 1 97.56 83 VAL A N 1
ATOM 655 C CA . VAL A 1 83 ? 10.18 18.109 15.344 1 97.56 83 VAL A CA 1
ATOM 656 C C . VAL A 1 83 ? 10.875 18.266 16.688 1 97.56 83 VAL A C 1
ATOM 658 O O . VAL A 1 83 ? 12.102 18.375 16.75 1 97.56 83 VAL A O 1
ATOM 661 N N . VAL A 1 84 ? 10.078 18.344 17.719 1 96.31 84 VAL A N 1
ATOM 662 C CA . VAL A 1 84 ? 10.57 18.438 19.094 1 96.31 84 VAL A CA 1
ATOM 663 C C . VAL A 1 84 ? 9.891 17.375 19.953 1 96.31 84 VAL A C 1
ATOM 665 O O . VAL A 1 84 ? 8.711 17.078 19.781 1 96.31 84 VAL A O 1
ATOM 668 N N . ARG A 1 85 ? 10.664 16.797 20.797 1 93.88 85 ARG A N 1
ATOM 669 C CA . ARG A 1 85 ? 10.141 15.875 21.797 1 93.88 85 ARG A CA 1
ATOM 670 C C . ARG A 1 85 ? 9.797 16.609 23.078 1 93.88 85 ARG A C 1
ATOM 672 O O . ARG A 1 85 ? 10.602 17.375 23.609 1 93.88 85 ARG A O 1
ATOM 679 N N . CYS A 1 86 ? 8.555 16.438 23.453 1 91.44 86 CYS A N 1
ATOM 680 C CA . CYS A 1 86 ? 8.078 17.109 24.656 1 91.44 86 CYS A CA 1
ATOM 681 C C . CYS A 1 86 ? 7.434 16.125 25.625 1 91.44 86 CYS A C 1
ATOM 683 O O . CYS A 1 86 ? 7.098 15 25.234 1 91.44 86 CYS A O 1
ATOM 685 N N . GLN A 1 87 ? 7.332 16.547 26.891 1 87.25 87 GLN A N 1
ATOM 686 C CA . GLN A 1 87 ? 6.586 15.766 27.875 1 87.25 87 GLN A CA 1
ATOM 687 C C . GLN A 1 87 ? 5.086 16 27.75 1 87.25 87 GLN A C 1
ATOM 689 O O . GLN A 1 87 ? 4.648 17.109 27.453 1 87.25 87 GLN A O 1
ATOM 694 N N . HIS A 1 88 ? 4.387 14.922 27.859 1 80.19 88 HIS A N 1
ATOM 695 C CA . HIS A 1 88 ? 2.936 15.07 27.859 1 80.19 88 HIS A CA 1
ATOM 696 C C . HIS A 1 88 ? 2.473 15.977 29 1 80.19 88 HIS A C 1
ATOM 698 O O . HIS A 1 88 ? 3.025 15.922 30.094 1 80.19 88 HIS A O 1
ATOM 704 N N . ALA A 1 89 ? 1.526 16.812 28.641 1 74.75 89 ALA A N 1
ATOM 705 C CA . ALA A 1 89 ? 1.063 17.828 29.594 1 74.75 89 ALA A CA 1
ATOM 706 C C . ALA A 1 89 ? 0.51 17.172 30.859 1 74.75 89 ALA A C 1
ATOM 708 O O . ALA A 1 89 ? 0.702 17.688 31.969 1 74.75 89 ALA A O 1
ATOM 709 N N . THR A 1 90 ? -0.133 16.094 30.688 1 78.75 90 THR A N 1
ATOM 710 C CA . THR A 1 90 ? -0.838 15.523 31.828 1 78.75 90 THR A CA 1
ATOM 711 C C . THR A 1 90 ? -0.143 14.25 32.312 1 78.75 90 THR A C 1
ATOM 713 O O . THR A 1 90 ? -0.317 13.828 33.438 1 78.75 90 THR A O 1
ATOM 716 N N . ASP A 1 91 ? 0.484 13.602 31.391 1 75.5 91 ASP A N 1
ATOM 717 C CA . ASP A 1 91 ? 1.179 12.359 31.719 1 75.5 91 ASP A CA 1
ATOM 718 C C . ASP A 1 91 ? 2.689 12.516 31.547 1 75.5 91 ASP A C 1
ATOM 720 O O . ASP A 1 91 ? 3.209 12.383 30.438 1 75.5 91 ASP A O 1
ATOM 724 N N . ARG A 1 92 ? 3.408 12.727 32.656 1 72.94 92 ARG A N 1
ATOM 725 C CA . ARG A 1 92 ? 4.828 13.055 32.625 1 72.94 92 ARG A CA 1
ATOM 726 C C . ARG A 1 92 ? 5.652 11.883 32.094 1 72.94 92 ARG A C 1
ATOM 728 O O . ARG A 1 92 ? 6.793 12.062 31.672 1 72.94 92 ARG A O 1
ATOM 735 N N . ARG A 1 93 ? 5.004 10.797 32.031 1 75.5 93 ARG A N 1
ATOM 736 C CA . ARG A 1 93 ? 5.75 9.625 31.594 1 75.5 93 ARG A CA 1
ATOM 737 C C . ARG A 1 93 ? 5.629 9.438 30.094 1 75.5 93 ARG A C 1
ATOM 739 O O . ARG A 1 93 ? 6.418 8.711 29.484 1 75.5 93 ARG A O 1
ATOM 746 N N . LYS A 1 94 ? 4.746 10.195 29.547 1 84.12 94 LYS A N 1
ATOM 747 C CA . LYS A 1 94 ? 4.531 10.023 28.109 1 84.12 94 LYS A CA 1
ATOM 748 C C . LYS A 1 94 ? 5.207 11.133 27.312 1 84.12 94 LYS A C 1
ATOM 750 O O . LYS A 1 94 ? 5.039 12.32 27.625 1 84.12 94 LYS A O 1
ATOM 755 N N . LYS A 1 95 ? 6.07 10.711 26.438 1 91.31 95 LYS A N 1
ATOM 756 C CA . LYS A 1 95 ? 6.691 11.664 25.516 1 91.31 95 LYS A CA 1
ATOM 757 C C . LYS A 1 95 ? 5.859 11.836 24.25 1 91.31 95 LYS A C 1
ATOM 759 O O . LYS A 1 95 ? 5.285 10.867 23.75 1 91.31 95 LYS A O 1
ATOM 764 N N . ILE A 1 96 ? 5.719 13.102 23.906 1 95.38 96 ILE A N 1
ATOM 765 C CA . ILE A 1 96 ? 4.973 13.367 22.688 1 95.38 96 ILE A CA 1
ATOM 766 C C . ILE A 1 96 ? 5.867 14.102 21.688 1 95.38 96 ILE A C 1
ATOM 768 O O . ILE A 1 96 ? 6.875 14.703 22.078 1 95.38 96 ILE A O 1
ATOM 772 N N . ILE A 1 97 ? 5.52 14.016 20.438 1 97.44 97 ILE A N 1
ATOM 773 C CA . ILE A 1 97 ? 6.23 14.664 19.344 1 97.44 97 ILE A CA 1
ATOM 774 C C . ILE A 1 97 ? 5.379 15.797 18.766 1 97.44 97 ILE A C 1
ATOM 776 O O . ILE A 1 97 ? 4.184 15.625 18.531 1 97.44 97 ILE A O 1
ATOM 780 N N . LYS A 1 98 ? 6.012 16.938 18.562 1 97.06 98 LYS A N 1
ATOM 781 C CA . LYS A 1 98 ? 5.367 18.078 17.938 1 97.06 98 LYS A CA 1
ATOM 782 C C . LYS A 1 98 ? 6.238 18.672 16.828 1 97.06 98 LYS A C 1
ATOM 784 O O . LYS A 1 98 ? 7.461 18.5 16.844 1 97.06 98 LYS A O 1
ATOM 789 N N . LEU A 1 99 ? 5.539 19.312 15.93 1 97.5 99 LEU A N 1
ATOM 790 C CA . LEU A 1 99 ? 6.293 20.094 14.961 1 97.5 99 LEU A CA 1
ATOM 791 C C . LEU A 1 99 ? 6.809 21.375 15.586 1 97.5 99 LEU A C 1
ATOM 793 O O . LEU A 1 99 ? 6.098 22.031 16.359 1 97.5 99 LEU A O 1
ATOM 797 N N . SER A 1 100 ? 8.07 21.719 15.273 1 97.25 100 SER A N 1
ATOM 798 C CA . SER A 1 100 ? 8.539 23.078 15.547 1 97.25 100 SER A CA 1
ATOM 799 C C . SER A 1 100 ? 7.898 24.078 14.594 1 97.25 100 SER A C 1
ATOM 801 O O . SER A 1 100 ? 7.152 23.703 13.688 1 97.25 100 SER A O 1
ATOM 803 N N . GLU A 1 101 ? 8.164 25.359 14.844 1 96.56 101 GLU A N 1
ATOM 804 C CA . GLU A 1 101 ? 7.672 26.359 13.906 1 96.56 101 GLU A CA 1
ATOM 805 C C . GLU A 1 101 ? 8.273 26.156 12.516 1 96.56 101 GLU A C 1
ATOM 807 O O . GLU A 1 101 ? 7.562 26.25 11.508 1 96.56 101 GLU A O 1
ATOM 812 N N . GLU A 1 102 ? 9.57 25.844 12.523 1 96.56 102 GLU A N 1
ATOM 813 C CA . GLU A 1 102 ? 10.227 25.547 11.258 1 96.56 102 GLU A CA 1
ATOM 814 C C . GLU A 1 102 ? 9.68 24.25 10.648 1 96.56 102 GLU A C 1
ATOM 816 O O . GLU A 1 102 ? 9.555 24.141 9.43 1 96.56 102 GLU A O 1
ATOM 821 N N . GLY A 1 103 ? 9.336 23.312 11.531 1 96.19 103 GLY A N 1
ATOM 822 C CA . GLY A 1 103 ? 8.781 22.031 11.086 1 96.19 103 GLY A CA 1
ATOM 823 C C . GLY A 1 103 ? 7.41 22.172 10.453 1 96.19 103 GLY A C 1
ATOM 824 O O . GLY A 1 103 ? 7.09 21.484 9.492 1 96.19 103 GLY A O 1
ATOM 825 N N . LYS A 1 104 ? 6.652 23.062 10.992 1 96.56 104 LYS A N 1
ATOM 826 C CA . LYS A 1 104 ? 5.328 23.328 10.438 1 96.56 104 LYS A CA 1
ATOM 827 C C . LYS A 1 104 ? 5.426 23.891 9.023 1 96.56 104 LYS A C 1
ATOM 829 O O . LYS A 1 104 ? 4.703 23.453 8.117 1 96.56 104 LYS A O 1
ATOM 834 N N . VAL A 1 105 ? 6.332 24.875 8.844 1 95.75 105 VAL A N 1
ATOM 835 C CA . VAL A 1 105 ? 6.547 25.484 7.535 1 95.75 105 VAL A CA 1
ATOM 836 C C . VAL A 1 105 ? 7.043 24.422 6.551 1 95.75 105 VAL A C 1
ATOM 838 O O . VAL A 1 105 ? 6.523 24.312 5.438 1 95.75 105 VAL A O 1
ATOM 841 N N . TYR A 1 106 ? 7.957 23.641 7 1 93.12 106 TYR A N 1
ATOM 842 C CA . TYR A 1 106 ? 8.516 22.578 6.176 1 93.12 106 TYR A CA 1
ATOM 843 C C . TYR A 1 106 ? 7.441 21.578 5.773 1 93.12 106 TYR A C 1
ATOM 845 O O . TYR A 1 106 ? 7.363 21.172 4.613 1 93.12 106 TYR A O 1
ATOM 853 N N . ALA A 1 107 ? 6.625 21.188 6.738 1 93.88 107 ALA A N 1
ATOM 854 C CA . ALA A 1 107 ? 5.566 20.203 6.488 1 93.88 107 ALA A CA 1
ATOM 855 C C . ALA A 1 107 ? 4.559 20.734 5.473 1 93.88 107 ALA A C 1
ATOM 857 O O . ALA A 1 107 ? 4.191 20.031 4.527 1 93.88 107 ALA A O 1
ATOM 858 N N . GLU A 1 108 ? 4.16 21.906 5.645 1 93.31 108 GLU A N 1
ATOM 859 C CA . GLU A 1 108 ? 3.182 22.5 4.742 1 93.31 108 GLU A CA 1
ATOM 860 C C . GLU A 1 108 ? 3.719 22.578 3.314 1 93.31 108 GLU A C 1
ATOM 862 O O . GLU A 1 108 ? 3.018 22.219 2.363 1 93.31 108 GLU A O 1
ATOM 867 N N . GLU A 1 109 ? 4.965 22.984 3.186 1 89.19 109 GLU A N 1
ATOM 868 C CA . GLU A 1 109 ? 5.586 23.109 1.869 1 89.19 109 GLU A CA 1
ATOM 869 C C . GLU A 1 109 ? 5.77 21.734 1.225 1 89.19 109 GLU A C 1
ATOM 871 O O . GLU A 1 109 ? 5.508 21.562 0.033 1 89.19 109 GLU A O 1
ATOM 876 N N . THR A 1 110 ? 6.223 20.828 2.02 1 87.44 110 THR A N 1
ATOM 877 C CA . THR A 1 110 ? 6.527 19.484 1.533 1 87.44 110 THR A CA 1
ATOM 878 C C . THR A 1 110 ? 5.254 18.75 1.128 1 87.44 110 THR A C 1
ATOM 880 O O . THR A 1 110 ? 5.219 18.078 0.098 1 87.44 110 THR A O 1
ATOM 883 N N . LEU A 1 111 ? 4.203 18.922 1.896 1 90.88 111 LEU A N 1
ATOM 884 C CA . LEU A 1 111 ? 2.979 18.156 1.717 1 90.88 111 LEU A CA 1
ATOM 885 C C . LEU A 1 111 ? 2.102 18.766 0.633 1 90.88 111 LEU A C 1
ATOM 887 O O . LEU A 1 111 ? 1.328 18.062 -0.022 1 90.88 111 LEU A O 1
ATOM 891 N N . SER A 1 112 ? 2.168 20.078 0.529 1 89.69 112 SER A N 1
ATOM 892 C CA . SER A 1 112 ? 1.21 20.812 -0.284 1 89.69 112 SER A CA 1
ATOM 893 C C . SER A 1 112 ? 1.186 20.297 -1.719 1 89.69 112 SER A C 1
ATOM 895 O O . SER A 1 112 ? 0.114 20.062 -2.279 1 89.69 112 SER A O 1
ATOM 897 N N . ALA A 1 113 ? 2.354 20.078 -2.299 1 87.31 113 ALA A N 1
ATOM 898 C CA . ALA A 1 113 ? 2.416 19.688 -3.705 1 87.31 113 ALA A CA 1
ATOM 899 C C . ALA A 1 113 ? 1.795 18.312 -3.916 1 87.31 113 ALA A C 1
ATOM 901 O O . ALA A 1 113 ? 1.018 18.109 -4.852 1 87.31 113 ALA A O 1
ATOM 902 N N . MET 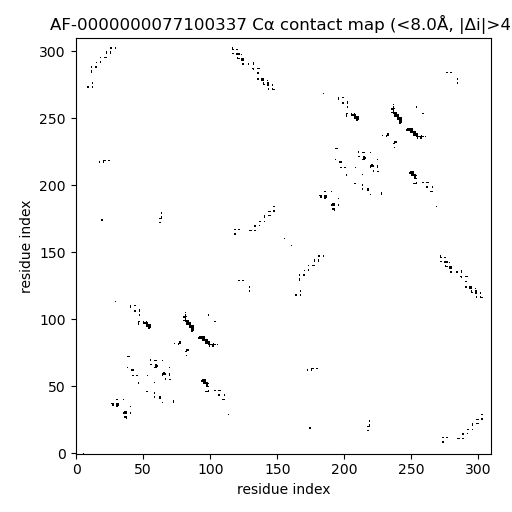A 1 114 ? 2.055 17.422 -3.043 1 89.69 114 MET A N 1
ATOM 903 C CA . MET A 1 114 ? 1.517 16.078 -3.176 1 89.69 114 MET A CA 1
ATOM 904 C C . MET A 1 114 ? 0.02 16.047 -2.883 1 89.69 114 MET A C 1
ATOM 906 O O . MET A 1 114 ? -0.756 15.461 -3.637 1 89.69 114 MET A O 1
ATOM 910 N N . ARG A 1 115 ? -0.344 16.641 -1.849 1 91 115 ARG A N 1
ATOM 911 C CA . ARG A 1 115 ? -1.743 16.672 -1.435 1 91 115 ARG A CA 1
ATOM 912 C C . ARG A 1 115 ? -2.629 17.25 -2.531 1 91 115 ARG A C 1
ATOM 914 O O . ARG A 1 115 ? -3.715 16.734 -2.799 1 91 115 ARG A O 1
ATOM 921 N N . GLU A 1 116 ? -2.145 18.266 -3.115 1 93.12 116 GLU A N 1
ATOM 922 C CA . GLU A 1 116 ? -2.922 18.906 -4.176 1 93.12 116 GLU A CA 1
ATOM 923 C C . GLU A 1 116 ? -3.113 17.953 -5.359 1 93.12 116 GLU A C 1
ATOM 925 O O . GLU A 1 116 ? 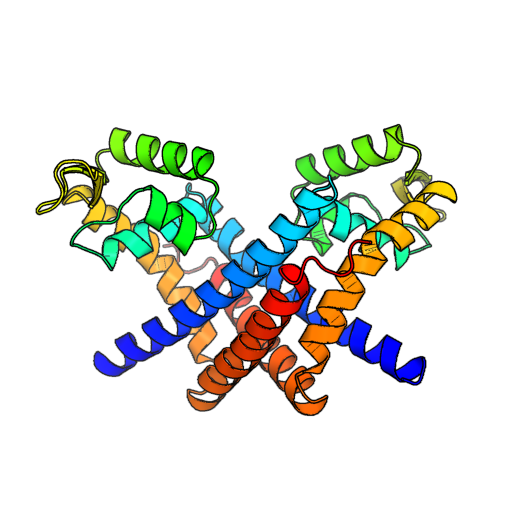-4.188 17.922 -5.961 1 93.12 116 GLU A O 1
ATOM 930 N N . ARG A 1 117 ? -2.092 17.234 -5.68 1 93.94 117 ARG A N 1
ATOM 931 C CA . ARG A 1 117 ? -2.174 16.281 -6.77 1 93.94 117 ARG A CA 1
ATOM 932 C C . ARG A 1 117 ? -3.141 15.141 -6.434 1 93.94 117 ARG A C 1
ATOM 934 O O . ARG A 1 117 ? -3.941 14.734 -7.277 1 93.94 117 ARG A O 1
ATOM 941 N N . GLU A 1 118 ? -3.08 14.68 -5.199 1 96.25 118 GLU A N 1
ATOM 942 C CA . GLU A 1 118 ? -4.004 13.641 -4.754 1 96.25 118 GLU A CA 1
ATOM 943 C C . GLU A 1 118 ? -5.449 14.133 -4.797 1 96.25 118 GLU A C 1
ATOM 945 O O . GLU A 1 118 ? -6.344 13.406 -5.238 1 96.25 118 GLU A O 1
ATOM 950 N N . ILE A 1 119 ? -5.637 15.328 -4.34 1 95.81 119 ILE A N 1
ATOM 951 C CA . ILE A 1 119 ? -6.973 15.906 -4.301 1 95.81 119 ILE A CA 1
ATOM 952 C C . ILE A 1 119 ? -7.512 16.062 -5.719 1 95.81 119 ILE A C 1
ATOM 954 O O . ILE A 1 119 ? -8.664 15.703 -5.996 1 95.81 119 ILE A O 1
ATOM 958 N N . ARG A 1 120 ? -6.68 16.547 -6.648 1 95.88 120 ARG A N 1
ATOM 959 C CA . ARG A 1 120 ? -7.102 16.703 -8.039 1 95.88 12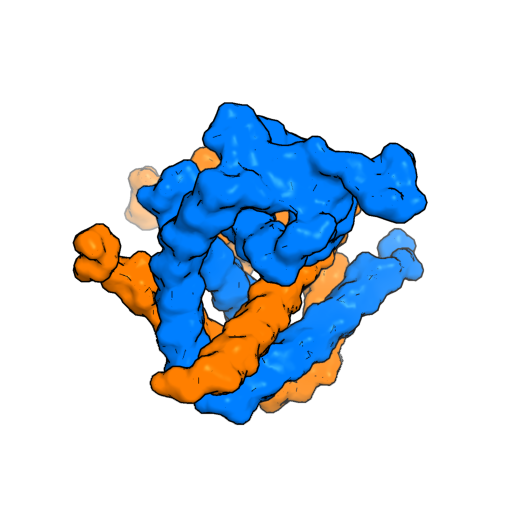0 ARG A CA 1
ATOM 960 C C . ARG A 1 120 ? -7.488 15.367 -8.656 1 95.88 120 ARG A C 1
ATOM 962 O O . ARG A 1 120 ? -8.492 15.273 -9.359 1 95.88 120 ARG A O 1
ATOM 969 N N . ALA A 1 121 ? -6.738 14.375 -8.367 1 97.75 121 ALA A N 1
ATOM 970 C CA . ALA A 1 121 ? -7.039 13.039 -8.883 1 97.75 121 ALA A CA 1
ATOM 971 C C . ALA A 1 121 ? -8.328 12.5 -8.273 1 97.75 121 ALA A C 1
ATOM 973 O O . ALA A 1 121 ? -9.172 11.938 -8.977 1 97.75 121 ALA A O 1
ATOM 974 N N . TYR A 1 122 ? -8.445 12.672 -6.957 1 97.88 122 TYR A N 1
ATOM 975 C CA . TYR A 1 122 ? -9.602 12.18 -6.207 1 97.88 122 TYR A CA 1
ATOM 976 C C . TYR A 1 122 ? -10.875 12.883 -6.648 1 97.88 122 TYR A C 1
ATOM 978 O O . TYR A 1 122 ? -11.938 12.258 -6.719 1 97.88 122 TYR A O 1
ATOM 986 N N . LYS A 1 123 ? -10.789 14.055 -7.09 1 96.88 123 LYS A N 1
ATOM 987 C CA . LYS A 1 123 ? -11.922 14.891 -7.477 1 96.88 123 LYS A CA 1
ATOM 988 C C . LYS A 1 123 ? -12.438 14.516 -8.859 1 96.88 123 LYS A C 1
ATOM 990 O O . LYS A 1 123 ? -13.492 14.992 -9.289 1 96.88 123 LYS A O 1
ATOM 995 N N . ARG A 1 124 ? -11.734 13.727 -9.555 1 97.25 124 ARG A N 1
ATOM 996 C CA . ARG A 1 124 ? -12.266 13.203 -10.805 1 97.25 124 ARG A CA 1
ATOM 997 C C . ARG A 1 124 ? -13.43 12.258 -10.555 1 97.25 124 ARG A C 1
ATOM 999 O O . ARG A 1 124 ? -14.18 11.922 -11.477 1 97.25 124 ARG A O 1
ATOM 1006 N N . LEU A 1 125 ? -13.539 11.797 -9.344 1 98.25 125 LEU A N 1
ATOM 1007 C CA . LEU A 1 125 ? -14.727 11.094 -8.883 1 98.25 125 LEU A CA 1
ATOM 1008 C C . LEU A 1 125 ? -15.734 12.078 -8.289 1 98.25 125 LEU A C 1
ATOM 1010 O O . LEU A 1 125 ? -15.359 13.031 -7.602 1 98.25 125 LEU A O 1
ATOM 1014 N N . THR A 1 126 ? -17.031 11.859 -8.516 1 98.06 126 THR A N 1
ATOM 1015 C CA . THR A 1 126 ? -18.047 12.656 -7.84 1 98.06 126 THR A CA 1
ATOM 1016 C C . THR A 1 126 ? -18.031 12.398 -6.336 1 98.06 126 THR A C 1
ATOM 1018 O O . THR A 1 126 ? -17.469 11.406 -5.879 1 98.06 126 THR A O 1
ATOM 1021 N N . GLU A 1 127 ? -18.594 13.289 -5.598 1 97 127 GLU A N 1
ATOM 1022 C CA . GLU A 1 127 ? -18.672 13.109 -4.152 1 97 127 GLU A CA 1
ATOM 1023 C C . GLU A 1 127 ? -19.297 11.766 -3.795 1 97 127 GLU A C 1
ATOM 1025 O O . GLU A 1 127 ? -18.828 11.062 -2.906 1 97 127 GLU A O 1
ATOM 1030 N N . ASP A 1 128 ? -20.344 11.398 -4.527 1 98.12 128 ASP A N 1
ATOM 1031 C CA . ASP A 1 128 ? -21.016 10.133 -4.277 1 98.12 128 ASP A CA 1
ATOM 1032 C C . ASP A 1 128 ? -20.094 8.953 -4.598 1 98.12 128 ASP A C 1
ATOM 1034 O O . ASP A 1 128 ? -20.047 7.973 -3.852 1 98.12 128 ASP A O 1
ATOM 1038 N N . GLU A 1 129 ? -19.359 9.055 -5.676 1 98.56 129 GLU A N 1
ATOM 1039 C CA . GLU A 1 129 ? -18.422 8.008 -6.059 1 98.56 129 GLU A CA 1
ATOM 1040 C C . GLU A 1 129 ? -17.297 7.859 -5.031 1 98.56 129 GLU A C 1
ATOM 1042 O O . GLU A 1 129 ? -16.875 6.746 -4.727 1 98.56 129 GLU A O 1
ATOM 1047 N N . GLN A 1 130 ? -16.859 8.992 -4.48 1 98.62 130 GLN A N 1
ATOM 1048 C CA . GLN A 1 130 ? -15.836 8.977 -3.436 1 98.62 130 GLN A CA 1
ATOM 1049 C C . GLN A 1 130 ? -16.328 8.227 -2.201 1 98.62 130 GLN A C 1
ATOM 1051 O O . GLN A 1 130 ? -15.625 7.383 -1.653 1 98.62 130 GLN A O 1
ATOM 1056 N N . LYS A 1 131 ? -17.516 8.523 -1.81 1 98.62 131 LYS A N 1
ATOM 1057 C CA . LYS A 1 131 ? -18.109 7.883 -0.637 1 98.62 131 LYS A CA 1
ATOM 1058 C C . LYS A 1 131 ? -18.297 6.387 -0.862 1 98.62 131 LYS A C 1
ATOM 1060 O O . LYS A 1 131 ? -18.062 5.582 0.04 1 98.62 131 LYS A O 1
ATOM 1065 N N . ILE A 1 132 ? -18.672 6 -2.072 1 98.75 132 ILE A N 1
ATOM 1066 C CA . ILE A 1 132 ? -18.859 4.594 -2.41 1 98.75 132 ILE A CA 1
ATOM 1067 C C . ILE A 1 132 ? -17.516 3.873 -2.389 1 98.75 132 ILE A C 1
ATOM 1069 O O . ILE A 1 132 ? -17.406 2.787 -1.813 1 98.75 132 ILE A O 1
ATOM 1073 N N . LEU A 1 133 ? -16.516 4.508 -2.969 1 98.81 133 LEU A N 1
ATOM 1074 C CA . LEU A 1 133 ? -15.172 3.936 -2.979 1 98.81 133 LEU A CA 1
ATOM 1075 C C . LEU A 1 133 ? -14.688 3.668 -1.558 1 98.81 133 LEU A C 1
ATOM 1077 O O . LEU A 1 133 ? -14.281 2.547 -1.236 1 98.81 133 LEU A O 1
ATOM 1081 N N . ASN A 1 134 ? -14.781 4.691 -0.716 1 98.81 134 ASN A N 1
ATOM 1082 C CA . ASN A 1 134 ? -14.312 4.562 0.66 1 98.81 134 ASN A CA 1
ATOM 1083 C C . ASN A 1 134 ? -15.117 3.52 1.43 1 98.81 134 ASN A C 1
ATOM 1085 O O . ASN A 1 134 ? -14.562 2.744 2.205 1 98.81 134 ASN A O 1
ATOM 1089 N N . SER A 1 135 ? -16.406 3.504 1.169 1 98.81 135 SER A N 1
ATOM 1090 C CA . SER A 1 135 ? -17.281 2.582 1.883 1 98.81 135 SER A CA 1
ATOM 1091 C C . SER A 1 135 ? -16.984 1.134 1.509 1 98.81 135 SER A C 1
ATOM 1093 O O . SER A 1 135 ? -16.859 0.272 2.383 1 98.81 135 SER A O 1
ATOM 1095 N N . LEU A 1 136 ? -16.859 0.845 0.245 1 98.88 136 LEU A N 1
ATOM 1096 C CA . LEU A 1 136 ? -16.594 -0.512 -0.22 1 98.88 136 LEU A CA 1
ATOM 1097 C C . LEU A 1 136 ? -15.219 -0.977 0.223 1 98.88 136 LEU A C 1
ATOM 1099 O O . LEU A 1 136 ? -15.047 -2.123 0.647 1 98.88 136 LEU A O 1
ATOM 1103 N N . LEU A 1 137 ? -14.242 -0.053 0.13 1 98.75 137 LEU A N 1
ATOM 1104 C CA . LEU A 1 137 ? -12.898 -0.411 0.582 1 98.75 137 LEU A CA 1
ATOM 1105 C C . LEU A 1 137 ? -12.883 -0.673 2.084 1 98.75 137 LEU A C 1
ATOM 1107 O O . LEU A 1 137 ? -12.219 -1.597 2.551 1 98.75 137 LEU A O 1
ATOM 1111 N N . SER A 1 138 ? -13.633 0.143 2.818 1 98.81 138 SER A N 1
ATOM 1112 C CA . SER A 1 138 ? -13.734 -0.042 4.262 1 98.81 138 SER A CA 1
ATOM 1113 C C . SER A 1 138 ? -14.312 -1.411 4.605 1 98.81 138 SER A C 1
ATOM 1115 O O . SER A 1 138 ? -13.812 -2.096 5.5 1 98.81 138 SER A O 1
ATOM 1117 N N . ARG A 1 139 ? -15.305 -1.817 3.922 1 98.75 139 ARG A N 1
ATOM 1118 C CA . ARG A 1 139 ? -15.922 -3.117 4.164 1 98.75 139 ARG A CA 1
ATOM 1119 C C . ARG A 1 139 ? -14.961 -4.25 3.824 1 98.75 139 ARG A C 1
ATOM 1121 O O . ARG A 1 139 ? -14.867 -5.234 4.562 1 98.75 139 ARG A O 1
ATOM 1128 N N . TYR A 1 140 ? -14.258 -4.109 2.752 1 98.69 140 TYR A N 1
ATOM 1129 C CA . TYR A 1 140 ? -13.266 -5.109 2.383 1 98.69 140 TYR A CA 1
ATOM 1130 C C . TYR A 1 140 ? -12.172 -5.215 3.441 1 98.69 140 TYR A C 1
ATOM 1132 O O . TYR A 1 140 ? -11.859 -6.309 3.912 1 98.69 140 TYR A O 1
ATOM 1140 N N . VAL A 1 141 ? -11.648 -4.062 3.869 1 98.31 141 VAL A N 1
ATOM 1141 C CA . VAL A 1 141 ? -10.531 -4.031 4.805 1 98.31 141 VAL A CA 1
ATOM 1142 C C . VAL A 1 141 ? -10.984 -4.566 6.164 1 98.31 141 VAL A C 1
ATOM 1144 O O . VAL A 1 141 ? -10.242 -5.297 6.824 1 98.31 141 VAL A O 1
ATOM 1147 N N . SER A 1 142 ? -12.164 -4.211 6.539 1 98 142 SER A N 1
ATOM 1148 C CA . SER A 1 142 ? -12.695 -4.719 7.797 1 98 142 SER A CA 1
ATOM 1149 C C . SER A 1 142 ? -12.836 -6.238 7.762 1 98 142 SER A C 1
ATOM 1151 O O . SER A 1 142 ? -12.508 -6.918 8.742 1 98 142 SER A O 1
ATOM 1153 N N . SER A 1 143 ? -13.32 -6.777 6.688 1 98 143 SER A N 1
ATOM 1154 C CA . SER A 1 143 ? -13.445 -8.227 6.527 1 98 143 SER A CA 1
ATOM 1155 C C . SER A 1 143 ? -12.078 -8.898 6.492 1 98 143 SER A C 1
ATOM 1157 O O . SER A 1 143 ? -11.898 -9.977 7.062 1 98 143 SER A O 1
ATOM 1159 N N . LEU A 1 144 ? -11.125 -8.25 5.824 1 97.56 144 LEU A N 1
ATOM 1160 C CA . LEU A 1 144 ? -9.773 -8.781 5.75 1 97.56 144 LEU A CA 1
ATOM 1161 C C . LEU A 1 144 ? -9.141 -8.852 7.137 1 97.56 144 LEU A C 1
ATOM 1163 O O . LEU A 1 144 ? -8.445 -9.82 7.453 1 97.56 144 LEU A O 1
ATOM 1167 N N . GLU A 1 145 ? -9.367 -7.836 7.898 1 96.44 145 GLU A N 1
ATOM 1168 C CA . GLU A 1 145 ? -8.852 -7.805 9.266 1 96.44 145 GLU A CA 1
ATOM 1169 C C . GLU A 1 145 ? -9.352 -9 10.07 1 96.44 145 GLU A C 1
ATOM 1171 O O . GLU A 1 145 ? -8.586 -9.625 10.805 1 96.44 145 GLU A O 1
ATOM 1176 N N . LYS A 1 146 ? -10.562 -9.344 9.906 1 96 146 LYS A N 1
ATOM 1177 C CA . LYS A 1 146 ? -11.141 -10.492 10.602 1 96 146 LYS A CA 1
ATOM 1178 C C . LYS A 1 146 ? -10.508 -11.797 10.125 1 96 146 LYS A C 1
ATOM 1180 O O . LYS A 1 146 ? -10.227 -12.68 10.93 1 96 146 LYS A O 1
ATOM 1185 N N . GLU A 1 147 ? -10.32 -11.828 8.828 1 94.12 147 GLU A N 1
ATOM 1186 C CA . GLU A 1 147 ? -9.75 -13.039 8.242 1 94.12 147 GLU A CA 1
ATOM 1187 C C . GLU A 1 147 ? -8.297 -13.227 8.664 1 94.12 147 GLU A C 1
ATOM 1189 O O . GLU A 1 147 ? -7.836 -14.359 8.836 1 94.12 147 GLU A O 1
ATOM 1194 N N . MET A 1 148 ? -7.59 -12.094 8.82 1 90.75 148 MET A N 1
ATOM 1195 C CA . MET A 1 148 ? -6.156 -12.148 9.086 1 90.75 148 MET A CA 1
ATOM 1196 C C . MET A 1 148 ? -5.883 -12.305 10.578 1 90.75 148 MET A C 1
ATOM 1198 O O . MET A 1 148 ? -4.812 -12.773 10.977 1 90.75 148 MET A O 1
ATOM 1202 N N . THR A 1 149 ? -6.66 -11.797 11.422 1 83.25 149 THR A N 1
ATOM 1203 C CA . THR A 1 149 ? -6.473 -11.859 12.867 1 83.25 149 THR A CA 1
ATOM 1204 C C . THR A 1 149 ? -7.102 -13.133 13.43 1 83.25 149 THR A C 1
ATOM 1206 O O . THR A 1 149 ? -6.715 -13.594 14.508 1 83.25 149 THR A O 1
ATOM 1209 N N . ASP A 1 150 ? -8.133 -13.688 12.898 1 69 150 ASP A N 1
ATOM 1210 C CA . ASP A 1 150 ? -8.789 -14.898 13.383 1 69 150 ASP A CA 1
ATOM 1211 C C . ASP A 1 150 ? -7.844 -16.094 13.328 1 69 150 ASP A C 1
ATOM 1213 O O . ASP A 1 150 ? -7.305 -16.422 12.273 1 69 150 ASP A O 1
ATOM 1217 N N . ARG A 1 151 ? -6.922 -16.359 14.438 1 57.06 151 ARG A N 1
ATOM 1218 C CA . ARG A 1 151 ? -5.984 -17.422 14.781 1 57.06 151 ARG A CA 1
ATOM 1219 C C . ARG A 1 151 ? -6.504 -18.781 14.312 1 57.06 151 ARG A C 1
ATOM 1221 O O . ARG A 1 151 ? -5.801 -19.781 14.414 1 57.06 151 ARG A O 1
ATOM 1228 N N . LYS A 1 152 ? -7.801 -19.078 14.578 1 46.06 152 LYS A N 1
ATOM 1229 C CA . LYS A 1 152 ? -8.086 -20.5 14.664 1 46.06 152 LYS A CA 1
ATOM 1230 C C . LYS A 1 152 ? -7.43 -21.281 13.523 1 46.06 152 LYS A C 1
ATOM 1232 O O . LYS A 1 152 ? -7.281 -22.5 13.594 1 46.06 152 LYS A O 1
ATOM 1237 N N . GLN A 1 153 ? -7.359 -20.812 12.312 1 41.75 153 GLN A N 1
ATOM 1238 C CA . GLN A 1 153 ? -7.234 -21.875 11.312 1 41.75 153 GLN A CA 1
ATOM 1239 C C . GLN A 1 153 ? -5.773 -22.109 10.945 1 41.75 153 GLN A C 1
ATOM 1241 O O . GLN A 1 153 ? -5.477 -22.766 9.945 1 41.75 153 GLN A O 1
ATOM 1246 N N . ILE A 1 154 ? -4.844 -21.328 11.352 1 40.88 154 ILE A N 1
ATOM 1247 C CA . ILE A 1 154 ? -3.541 -21.891 11.023 1 40.88 154 ILE A CA 1
ATOM 1248 C C . ILE A 1 154 ? -3.361 -23.234 11.734 1 40.88 154 ILE A C 1
ATOM 1250 O O . ILE A 1 154 ? -2.354 -23.453 12.406 1 40.88 154 ILE A O 1
ATOM 1254 N N . LYS A 1 155 ? -4.32 -24.047 12.023 1 33.78 155 LYS A N 1
ATOM 1255 C CA . LYS A 1 155 ? -3.912 -25.375 12.477 1 33.78 155 LYS A CA 1
ATOM 1256 C C . LYS A 1 155 ? -3.426 -26.219 11.305 1 33.78 155 LYS A C 1
ATOM 1258 O O . LYS A 1 155 ? -4.027 -26.219 10.234 1 33.78 155 LYS A O 1
ATOM 1263 N N . MET B 1 1 ? -13.469 26.312 -4.711 1 59.12 1 MET B N 1
ATOM 1264 C CA . MET B 1 1 ? -14.148 25.391 -3.809 1 59.12 1 MET B CA 1
ATOM 1265 C C . MET B 1 1 ? -14.203 25.953 -2.393 1 59.12 1 MET B C 1
ATOM 1267 O O . MET B 1 1 ? -13.242 26.578 -1.93 1 59.12 1 MET B O 1
ATOM 1271 N N . ALA B 1 2 ? -15.43 25.984 -1.754 1 74.5 2 ALA B N 1
ATOM 1272 C CA . ALA B 1 2 ? -15.609 26.484 -0.392 1 74.5 2 ALA B CA 1
ATOM 1273 C C . ALA B 1 2 ? -14.703 25.734 0.587 1 74.5 2 ALA B C 1
ATOM 1275 O O . ALA B 1 2 ? -14.375 24.562 0.372 1 74.5 2 ALA B O 1
ATOM 1276 N N . LYS B 1 3 ? -14.125 26.406 1.521 1 79.38 3 LYS B N 1
ATOM 1277 C CA . LYS B 1 3 ? -13.242 25.875 2.549 1 79.38 3 LYS B CA 1
ATOM 1278 C C . LYS B 1 3 ? -13.805 24.594 3.15 1 79.38 3 LYS B C 1
ATOM 1280 O O . LYS B 1 3 ? -13.07 23.625 3.381 1 79.38 3 LYS B O 1
ATOM 1285 N N . ALA B 1 4 ? -15.055 24.656 3.436 1 76.5 4 ALA B N 1
ATOM 1286 C CA . ALA B 1 4 ? -15.719 23.5 4.023 1 76.5 4 ALA B CA 1
ATOM 1287 C C . ALA B 1 4 ? -15.641 22.297 3.086 1 76.5 4 ALA B C 1
ATOM 1289 O O . ALA B 1 4 ? -15.438 21.172 3.531 1 76.5 4 ALA B O 1
ATOM 1290 N N . ASP B 1 5 ? -15.719 22.516 1.769 1 83.38 5 ASP B N 1
ATOM 1291 C CA . ASP B 1 5 ? -15.648 21.469 0.755 1 83.38 5 ASP B CA 1
ATOM 1292 C C . ASP B 1 5 ? -14.25 20.859 0.681 1 83.38 5 ASP B C 1
ATOM 1294 O O . ASP B 1 5 ? -14.102 19.656 0.537 1 83.38 5 ASP B O 1
ATOM 1298 N N . ARG B 1 6 ? -13.352 21.781 0.951 1 86.38 6 ARG B N 1
ATOM 1299 C CA . ARG B 1 6 ? -11.961 21.328 0.911 1 86.38 6 ARG B CA 1
ATOM 1300 C C . ARG B 1 6 ? -11.641 20.453 2.117 1 86.38 6 ARG B C 1
ATOM 1302 O O . ARG B 1 6 ? -10.945 19.438 1.988 1 86.38 6 ARG B O 1
ATOM 1309 N N . LYS B 1 7 ? -12.164 20.812 3.25 1 89.38 7 LYS B N 1
ATOM 1310 C CA . LYS B 1 7 ? -11.945 20.047 4.469 1 89.38 7 LYS B CA 1
ATOM 1311 C C . LYS B 1 7 ? -12.555 18.656 4.352 1 89.38 7 LYS B C 1
ATOM 1313 O O . LYS B 1 7 ? -11.945 17.656 4.77 1 89.38 7 LYS B O 1
ATOM 1318 N N . GLU B 1 8 ? -13.734 18.625 3.789 1 93.5 8 GLU B N 1
ATOM 1319 C CA . GLU B 1 8 ? -14.445 17.359 3.668 1 93.5 8 GLU B CA 1
ATOM 1320 C C . GLU B 1 8 ? -13.727 16.406 2.705 1 93.5 8 GLU B C 1
ATOM 1322 O O . GLU B 1 8 ? -13.594 15.219 2.98 1 93.5 8 GLU B O 1
ATOM 1327 N N . ILE B 1 9 ? -13.289 16.953 1.613 1 94.69 9 ILE B N 1
ATOM 1328 C CA . ILE B 1 9 ? -12.602 16.094 0.652 1 94.69 9 ILE B CA 1
ATOM 1329 C C . ILE B 1 9 ? -11.266 15.625 1.235 1 94.69 9 ILE B C 1
ATOM 1331 O O . ILE B 1 9 ? -10.844 14.492 1.005 1 94.69 9 ILE B O 1
ATOM 1335 N N . ASN B 1 10 ? -10.633 16.469 1.992 1 92.75 10 ASN B N 1
ATOM 1336 C CA . ASN B 1 10 ? -9.391 16.094 2.656 1 92.75 10 ASN B CA 1
ATOM 1337 C C . ASN B 1 10 ? -9.609 14.938 3.631 1 92.75 10 ASN B C 1
ATOM 1339 O O . ASN B 1 10 ? -8.797 14.016 3.701 1 92.75 10 ASN B O 1
ATOM 1343 N N . LEU B 1 11 ? -10.727 15.031 4.32 1 93.62 11 LEU B N 1
ATOM 1344 C CA . LEU B 1 11 ? -11.031 13.977 5.281 1 93.62 11 LEU B CA 1
ATOM 1345 C C . LEU B 1 11 ? -11.312 12.656 4.574 1 93.62 11 LEU B C 1
ATOM 1347 O O . LEU B 1 11 ? -10.875 11.602 5.031 1 93.62 11 LEU B O 1
ATOM 1351 N N . ARG B 1 12 ? -12.062 12.688 3.492 1 96.75 12 ARG B N 1
ATOM 1352 C CA . ARG B 1 12 ? -12.352 11.477 2.736 1 96.75 12 ARG B CA 1
ATOM 1353 C C . ARG B 1 12 ? -11.07 10.875 2.15 1 96.75 12 ARG B C 1
ATOM 1355 O O . ARG B 1 12 ? -10.906 9.656 2.135 1 96.75 12 ARG B O 1
ATOM 1362 N N . LEU B 1 13 ? -10.203 11.734 1.697 1 96.62 13 LEU B N 1
ATOM 1363 C CA . LEU B 1 13 ? -8.938 11.273 1.147 1 96.62 13 LEU B CA 1
ATOM 1364 C C . LEU B 1 13 ? -8.07 10.641 2.232 1 96.62 13 LEU B C 1
ATOM 1366 O O . LEU B 1 13 ? -7.43 9.617 2.002 1 96.62 13 LEU B O 1
ATOM 1370 N N . LEU B 1 14 ? -8.102 11.266 3.393 1 93.94 14 LEU B N 1
ATOM 1371 C CA . LEU B 1 14 ? -7.371 10.703 4.527 1 93.94 14 LEU B CA 1
ATOM 1372 C C . LEU B 1 14 ? -7.891 9.312 4.871 1 93.94 14 LEU B C 1
ATOM 1374 O O . LEU B 1 14 ? -7.109 8.414 5.199 1 93.94 14 LEU B O 1
ATOM 1378 N N . ASP B 1 15 ? -9.156 9.18 4.832 1 96.19 15 ASP B N 1
ATOM 1379 C CA . ASP B 1 15 ? -9.773 7.883 5.078 1 96.19 15 ASP B CA 1
ATOM 1380 C C . ASP B 1 15 ? -9.312 6.848 4.055 1 96.19 15 ASP B C 1
ATOM 1382 O O . ASP B 1 15 ? -8.977 5.719 4.41 1 96.19 15 ASP B O 1
ATOM 1386 N N . LEU B 1 16 ? -9.328 7.23 2.828 1 97.69 16 LEU B N 1
ATOM 1387 C CA . LEU B 1 16 ? -8.867 6.344 1.76 1 97.69 16 LEU B CA 1
ATOM 1388 C C . LEU B 1 16 ? -7.438 5.887 2.004 1 97.69 16 LEU B C 1
ATOM 1390 O O . LEU B 1 16 ? -7.141 4.691 1.938 1 97.69 16 LEU B O 1
ATOM 1394 N N . ASN B 1 17 ? -6.547 6.859 2.32 1 95.12 17 ASN B N 1
ATOM 1395 C CA . ASN B 1 17 ? -5.145 6.555 2.576 1 95.12 17 ASN B CA 1
ATOM 1396 C C . ASN B 1 17 ? -4.977 5.633 3.779 1 95.12 17 ASN B C 1
ATOM 1398 O O . ASN B 1 17 ? -4.133 4.734 3.766 1 95.12 17 ASN B O 1
ATOM 1402 N N . TYR B 1 18 ? -5.789 5.906 4.77 1 94.75 18 TYR B N 1
ATOM 1403 C CA . TYR B 1 18 ? -5.758 5.066 5.961 1 94.75 18 TYR B CA 1
ATOM 1404 C C . TYR B 1 18 ? -6.141 3.629 5.629 1 94.75 18 TYR B C 1
ATOM 1406 O O . TYR B 1 18 ? -5.473 2.686 6.059 1 94.75 18 TYR B O 1
ATOM 1414 N N . LEU B 1 19 ? -7.211 3.455 4.891 1 97.25 19 LEU B N 1
ATOM 1415 C CA . LEU B 1 19 ? -7.695 2.127 4.535 1 97.25 19 LEU B CA 1
ATOM 1416 C C . LEU B 1 19 ? -6.66 1.376 3.703 1 97.25 19 LEU B C 1
ATOM 1418 O O . LEU B 1 19 ? -6.438 0.182 3.914 1 97.25 19 LEU B O 1
ATOM 1422 N N . MET B 1 20 ? -6.035 2.049 2.83 1 96.19 20 MET B N 1
ATOM 1423 C CA . MET B 1 20 ? -5.008 1.425 1.996 1 96.19 20 MET B CA 1
ATOM 1424 C C . MET B 1 20 ? -3.797 1.025 2.832 1 96.19 20 MET B C 1
ATOM 1426 O O . MET B 1 20 ? -3.256 -0.069 2.666 1 96.19 20 MET B O 1
ATOM 1430 N N . GLY B 1 21 ? -3.4 1.899 3.727 1 94.69 21 GLY B N 1
ATOM 1431 C CA . GLY B 1 21 ? -2.326 1.569 4.648 1 94.69 21 GLY B CA 1
ATOM 1432 C C . GLY B 1 21 ? -2.648 0.387 5.543 1 94.69 21 GLY B C 1
ATOM 1433 O O . GLY B 1 21 ? -1.796 -0.475 5.773 1 94.69 21 GLY B O 1
ATOM 1434 N N . LYS B 1 22 ? -3.828 0.415 6.059 1 95.69 22 LYS B N 1
ATOM 1435 C CA . LYS B 1 22 ? -4.246 -0.68 6.93 1 95.69 22 LYS B CA 1
ATOM 1436 C C . LYS B 1 22 ? -4.238 -2.01 6.18 1 95.69 22 LYS B C 1
ATOM 1438 O O . LYS B 1 22 ? -3.779 -3.023 6.707 1 95.69 22 LYS B O 1
ATOM 1443 N N . ARG B 1 23 ? -4.773 -2.041 4.965 1 96.44 23 ARG B N 1
ATOM 1444 C CA . ARG B 1 23 ? -4.75 -3.248 4.145 1 96.44 23 ARG B CA 1
ATOM 1445 C C . ARG B 1 23 ? -3.326 -3.752 3.949 1 96.44 23 ARG B C 1
ATOM 1447 O O . ARG B 1 23 ? -3.059 -4.945 4.094 1 96.44 23 ARG B O 1
ATOM 1454 N N . ASP B 1 24 ? -2.422 -2.838 3.605 1 94 24 ASP B N 1
ATOM 1455 C CA . ASP B 1 24 ? -1.021 -3.209 3.42 1 94 24 ASP B CA 1
ATOM 1456 C C . ASP B 1 24 ? -0.431 -3.789 4.703 1 94 24 ASP B C 1
ATOM 1458 O O . ASP B 1 24 ? 0.282 -4.793 4.664 1 94 24 ASP B O 1
ATOM 1462 N N . PHE B 1 25 ? -0.768 -3.207 5.766 1 93.31 25 PHE B N 1
ATOM 1463 C CA . PHE B 1 25 ? -0.281 -3.637 7.074 1 93.31 25 PHE B CA 1
ATOM 1464 C C . PHE B 1 25 ? -0.776 -5.039 7.402 1 93.31 25 PHE B C 1
ATOM 1466 O O . PHE B 1 25 ? -0.008 -5.879 7.871 1 93.31 25 PHE B O 1
ATOM 1473 N N . LEU B 1 26 ? -1.989 -5.27 7.168 1 93.62 26 LEU B N 1
ATOM 1474 C CA . LEU B 1 26 ? -2.57 -6.578 7.445 1 93.62 26 LEU B CA 1
ATOM 1475 C C . LEU B 1 26 ? -1.881 -7.664 6.629 1 93.62 26 LEU B C 1
ATOM 1477 O O . LEU B 1 26 ? -1.539 -8.727 7.16 1 93.62 26 LEU B O 1
ATOM 1481 N N . CYS B 1 27 ? -1.615 -7.422 5.391 1 93.06 27 CYS B N 1
ATOM 1482 C CA . CYS B 1 27 ? -0.982 -8.398 4.508 1 93.06 27 CYS B CA 1
ATOM 1483 C C . CYS B 1 27 ? 0.472 -8.625 4.902 1 93.06 27 CYS B C 1
ATOM 1485 O O . CYS B 1 27 ? 0.927 -9.766 4.984 1 93.06 27 CYS B O 1
ATOM 1487 N N . GLN B 1 28 ? 1.146 -7.555 5.18 1 90.88 28 GLN B N 1
ATOM 1488 C CA . GLN B 1 28 ? 2.545 -7.656 5.578 1 90.88 28 GLN B CA 1
ATOM 1489 C C . GLN B 1 28 ? 2.688 -8.422 6.891 1 90.88 28 GLN B C 1
ATOM 1491 O O . GLN B 1 28 ? 3.576 -9.266 7.031 1 90.88 28 GLN B O 1
ATOM 1496 N N . THR B 1 29 ? 1.827 -8.094 7.816 1 89.56 29 THR B N 1
ATOM 1497 C CA . THR B 1 29 ? 1.879 -8.734 9.125 1 89.56 29 THR B CA 1
ATOM 1498 C C . THR B 1 29 ? 1.604 -10.227 9.008 1 89.56 29 THR B C 1
ATOM 1500 O O . THR B 1 29 ? 2.289 -11.039 9.633 1 89.56 29 THR B O 1
ATOM 1503 N N . TRP B 1 30 ? 0.677 -10.539 8.18 1 89.25 30 TRP B N 1
ATOM 1504 C CA . TRP B 1 30 ? 0.363 -11.953 7.98 1 89.25 30 TRP B CA 1
ATOM 1505 C C . TRP B 1 30 ? 1.534 -12.68 7.332 1 89.25 30 TRP B C 1
ATOM 1507 O O . TRP B 1 30 ? 1.898 -13.781 7.758 1 89.25 30 TRP B O 1
ATOM 1517 N N . CYS B 1 31 ? 2.184 -12.055 6.348 1 87.94 31 CYS B N 1
ATOM 1518 C CA . CYS B 1 31 ? 3.312 -12.656 5.645 1 87.94 31 CYS B CA 1
ATOM 1519 C C . CYS B 1 31 ? 4.5 -12.852 6.582 1 87.94 31 CYS B C 1
ATOM 1521 O O . CYS B 1 31 ? 5.172 -13.883 6.531 1 87.94 31 CYS B O 1
ATOM 1523 N N . GLN B 1 32 ? 4.703 -11.922 7.402 1 83.44 32 GLN B N 1
ATOM 1524 C CA . GLN B 1 32 ? 5.812 -11.992 8.344 1 83.44 32 GLN B CA 1
ATOM 1525 C C . GLN B 1 32 ? 5.625 -13.148 9.328 1 83.44 32 GLN B C 1
ATOM 1527 O O . GLN B 1 32 ? 6.598 -13.805 9.711 1 83.44 32 GLN B O 1
ATOM 1532 N N . LYS B 1 33 ? 4.457 -13.398 9.68 1 82.31 33 LYS B N 1
ATOM 1533 C CA . LYS B 1 33 ? 4.164 -14.5 10.586 1 82.31 33 LYS B CA 1
ATOM 1534 C C . LYS B 1 33 ? 4.484 -15.844 9.938 1 82.31 33 LYS B C 1
ATOM 1536 O O . LYS B 1 33 ? 4.781 -16.828 10.633 1 82.31 33 LYS B O 1
ATOM 1541 N N . THR B 1 34 ? 4.496 -15.836 8.617 1 77.38 34 THR B N 1
ATOM 1542 C CA . THR B 1 34 ? 4.762 -17.078 7.902 1 77.38 34 THR B CA 1
ATOM 1543 C C . THR B 1 34 ? 6.219 -17.141 7.449 1 77.38 34 THR B C 1
ATOM 1545 O O . THR B 1 34 ? 6.633 -18.109 6.805 1 77.38 34 THR B O 1
ATOM 1548 N N . GLY B 1 35 ? 6.949 -16.078 7.758 1 80.56 35 GLY B N 1
ATOM 1549 C CA . GLY B 1 35 ? 8.398 -16.109 7.621 1 80.56 35 GLY B CA 1
ATOM 1550 C C . GLY B 1 35 ? 8.883 -15.5 6.32 1 80.56 35 GLY B C 1
ATOM 1551 O O . GLY B 1 35 ? 10.062 -15.625 5.977 1 80.56 35 GLY B O 1
ATOM 1552 N N . ARG B 1 36 ? 7.977 -14.945 5.496 1 84.88 36 ARG B N 1
ATOM 1553 C CA . ARG B 1 36 ? 8.398 -14.312 4.25 1 84.88 36 ARG B CA 1
ATOM 1554 C C . ARG B 1 36 ? 7.777 -12.93 4.098 1 84.88 36 ARG B C 1
ATOM 1556 O O . ARG B 1 36 ? 6.715 -12.656 4.66 1 84.88 36 ARG B O 1
ATOM 1563 N N . SER B 1 37 ? 8.453 -12.117 3.334 1 88.19 37 SER B N 1
ATOM 1564 C CA . SER B 1 37 ? 7.934 -10.773 3.098 1 88.19 37 SER B CA 1
ATOM 1565 C C . SER B 1 37 ? 6.801 -10.789 2.076 1 88.19 37 SER B C 1
ATOM 1567 O O . SER B 1 37 ? 6.656 -11.75 1.317 1 88.19 37 SER B O 1
ATOM 1569 N N . TYR B 1 38 ? 6.039 -9.773 2.111 1 91.31 38 TYR B N 1
ATOM 1570 C CA . TYR B 1 38 ? 4.926 -9.641 1.179 1 91.31 38 TYR B CA 1
ATOM 1571 C C . TYR B 1 38 ? 5.422 -9.609 -0.262 1 91.31 38 TYR B C 1
ATOM 1573 O O . TYR B 1 38 ? 4.762 -10.125 -1.165 1 91.31 38 TYR B O 1
ATOM 1581 N N . SER B 1 39 ? 6.625 -9.047 -0.486 1 93.62 39 SER B N 1
ATOM 1582 C CA . SER B 1 39 ? 7.203 -8.984 -1.823 1 93.62 39 SER B CA 1
ATOM 1583 C C . SER B 1 39 ? 7.48 -10.383 -2.373 1 93.62 39 SER B C 1
ATOM 1585 O O . SER B 1 39 ? 7.312 -10.633 -3.568 1 93.62 39 SER B O 1
ATOM 1587 N N . VAL B 1 40 ? 7.902 -11.25 -1.501 1 93.94 40 VAL B N 1
ATOM 1588 C CA . VAL B 1 40 ? 8.141 -12.633 -1.916 1 93.94 40 VAL B CA 1
ATOM 1589 C C . VAL B 1 40 ? 6.82 -13.273 -2.344 1 93.94 40 VAL B C 1
ATOM 1591 O O . VAL B 1 40 ? 6.762 -13.961 -3.365 1 93.94 40 VAL B O 1
ATOM 1594 N N . TYR B 1 41 ? 5.824 -12.992 -1.603 1 92.88 41 TYR B N 1
ATOM 1595 C CA . TYR B 1 41 ? 4.488 -13.484 -1.932 1 92.88 41 TYR B CA 1
ATOM 1596 C C . TYR B 1 41 ? 4.055 -13 -3.311 1 92.88 41 TYR B C 1
ATOM 1598 O O . TYR B 1 41 ? 3.555 -13.781 -4.121 1 92.88 41 TYR B O 1
ATOM 1606 N N . GLN B 1 42 ? 4.254 -11.805 -3.555 1 94.5 42 GLN B N 1
ATOM 1607 C CA . GLN B 1 42 ? 3.869 -11.211 -4.832 1 94.5 42 GLN B CA 1
ATOM 1608 C C . GLN B 1 42 ? 4.641 -11.844 -5.988 1 94.5 42 GLN B C 1
ATOM 1610 O O . GLN B 1 42 ? 4.07 -12.133 -7.039 1 94.5 42 GLN B O 1
ATOM 1615 N N . VAL B 1 43 ? 5.895 -12.055 -5.789 1 96.19 43 VAL B N 1
ATOM 1616 C CA . VAL B 1 43 ? 6.75 -12.641 -6.812 1 96.19 43 VAL B CA 1
ATOM 1617 C C . VAL B 1 43 ? 6.297 -14.07 -7.113 1 96.19 43 VAL B C 1
ATOM 1619 O O . VAL B 1 43 ? 6.125 -14.438 -8.273 1 96.19 43 VAL B O 1
ATOM 1622 N N . LEU B 1 44 ? 6.059 -14.812 -6.055 1 95.31 44 LEU B N 1
ATOM 1623 C CA . LEU B 1 44 ? 5.609 -16.188 -6.219 1 95.31 44 LEU B CA 1
ATOM 1624 C C . LEU B 1 44 ? 4.277 -16.25 -6.965 1 95.31 44 LEU B C 1
ATOM 1626 O O . LEU B 1 44 ? 4.082 -17.094 -7.836 1 95.31 44 LEU B O 1
ATOM 1630 N N . ASP B 1 45 ? 3.449 -15.383 -6.609 1 94.62 45 ASP B N 1
ATOM 1631 C CA . ASP B 1 45 ? 2.137 -15.336 -7.246 1 94.62 45 ASP B CA 1
ATOM 1632 C C . ASP B 1 45 ? 2.26 -15.047 -8.742 1 94.62 45 ASP B C 1
ATOM 1634 O O . ASP B 1 45 ? 1.626 -15.719 -9.562 1 94.62 45 ASP B O 1
ATOM 1638 N N . LYS B 1 46 ? 3.047 -14.062 -9.102 1 95.75 46 LYS B N 1
ATOM 1639 C CA . LYS B 1 46 ? 3.25 -13.688 -10.492 1 95.75 46 LYS B CA 1
ATOM 1640 C C . LYS B 1 46 ? 3.875 -14.828 -11.289 1 95.75 46 LYS B C 1
ATOM 1642 O O . LYS B 1 46 ? 3.445 -15.125 -12.406 1 95.75 46 LYS B O 1
ATOM 1647 N N . LEU B 1 47 ? 4.824 -15.477 -10.734 1 96.25 47 LEU B N 1
ATOM 1648 C CA . LEU B 1 47 ? 5.512 -16.562 -11.422 1 96.25 47 LEU B CA 1
ATOM 1649 C C . LEU B 1 47 ? 4.586 -17.766 -11.594 1 96.25 47 LEU B C 1
ATOM 1651 O O . LEU B 1 47 ? 4.672 -18.484 -12.594 1 96.25 47 LEU B O 1
ATOM 1655 N N . LEU B 1 48 ? 3.768 -18.016 -10.602 1 94.12 48 LEU B N 1
ATOM 1656 C CA . LEU B 1 48 ? 2.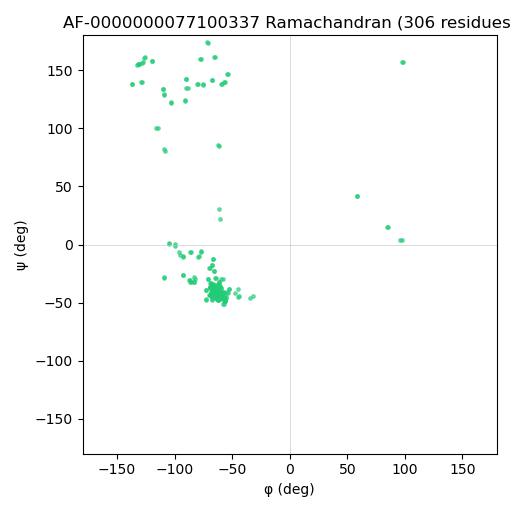812 -19.109 -10.695 1 94.12 48 LEU B CA 1
ATOM 1657 C C . LEU B 1 48 ? 1.836 -18.891 -11.844 1 94.12 48 LEU B C 1
ATOM 1659 O O . LEU B 1 48 ? 1.461 -19.844 -12.539 1 94.12 48 LEU B O 1
ATOM 1663 N N . ARG B 1 49 ? 1.524 -17.703 -12.078 1 91.81 49 ARG B N 1
ATOM 1664 C CA . ARG B 1 49 ? 0.556 -17.359 -13.109 1 91.81 49 ARG B CA 1
ATOM 1665 C C . ARG B 1 49 ? 1.217 -17.328 -14.484 1 91.81 49 ARG B C 1
ATOM 1667 O O . ARG B 1 49 ? 0.542 -17.469 -15.508 1 91.81 49 ARG B O 1
ATOM 1674 N N . GLU B 1 50 ? 2.453 -17 -14.461 1 92.56 50 GLU B N 1
ATOM 1675 C CA . GLU B 1 50 ? 3.207 -16.922 -15.703 1 92.56 50 GLU B CA 1
ATOM 1676 C C . GLU B 1 50 ? 4.207 -18.078 -15.82 1 92.56 50 GLU B C 1
ATOM 1678 O O . GLU B 1 50 ? 5.418 -17.859 -15.703 1 92.56 50 GLU B O 1
ATOM 1683 N N . SER B 1 51 ? 3.752 -19.188 -16.203 1 86.69 51 SER B N 1
ATOM 1684 C CA . SER B 1 51 ? 4.539 -20.422 -16.188 1 86.69 51 SER B CA 1
ATOM 1685 C C . SER B 1 51 ? 5.645 -20.391 -17.234 1 86.69 51 SER B C 1
ATOM 1687 O O . SER B 1 51 ? 6.629 -21.125 -17.141 1 86.69 51 SER B O 1
ATOM 1689 N N . GLY B 1 52 ? 5.48 -19.516 -18.234 1 87.88 52 GLY B N 1
ATOM 1690 C CA . GLY B 1 52 ? 6.488 -19.391 -19.281 1 87.88 52 GLY B CA 1
ATOM 1691 C C . GLY B 1 52 ? 7.715 -18.609 -18.844 1 87.88 52 GLY B C 1
ATOM 1692 O O . GLY B 1 52 ? 8.711 -18.562 -19.562 1 87.88 52 GLY B O 1
ATOM 1693 N N . GLY B 1 53 ? 7.594 -18.094 -17.672 1 93 53 GLY B N 1
ATOM 1694 C CA . GLY B 1 53 ? 8.711 -17.312 -17.156 1 93 53 GLY B CA 1
ATOM 1695 C C . GLY B 1 53 ? 8.531 -15.82 -17.344 1 93 53 GLY B C 1
ATOM 1696 O O . GLY B 1 53 ? 7.758 -15.383 -18.203 1 93 53 GLY B O 1
ATOM 1697 N N . VAL B 1 54 ? 9.211 -15.094 -16.547 1 95.12 54 VAL B N 1
ATOM 1698 C CA . VAL B 1 54 ? 9.141 -13.633 -16.562 1 95.12 54 VAL B CA 1
ATOM 1699 C C . VAL B 1 54 ? 10.547 -13.055 -16.422 1 95.12 54 VAL B C 1
ATOM 1701 O O . VAL B 1 54 ? 11.352 -13.539 -15.617 1 95.12 54 VAL B O 1
ATOM 1704 N N . ALA B 1 55 ? 10.812 -12.039 -17.188 1 95.38 55 ALA B N 1
ATOM 1705 C CA . ALA B 1 55 ? 12.094 -11.359 -17.031 1 95.38 55 ALA B CA 1
ATOM 1706 C C . ALA B 1 55 ? 12.164 -10.641 -15.688 1 95.38 55 ALA B C 1
ATOM 1708 O O . ALA B 1 55 ? 11.18 -10.062 -15.234 1 95.38 55 ALA B O 1
ATOM 1709 N N . PRO B 1 56 ? 13.367 -10.68 -15.055 1 95.56 56 PRO B N 1
ATOM 1710 C CA . PRO B 1 56 ? 13.508 -9.977 -13.781 1 95.56 56 PRO B CA 1
ATOM 1711 C C . PRO B 1 56 ? 13.07 -8.516 -13.852 1 95.56 56 PRO B C 1
ATOM 1713 O O . PRO B 1 56 ? 12.438 -8.008 -12.922 1 95.56 56 PRO B O 1
ATOM 1716 N N . SER B 1 57 ? 13.375 -7.875 -14.945 1 94.44 57 SER B N 1
ATOM 1717 C CA . SER B 1 57 ? 13 -6.477 -15.109 1 94.44 57 SER B CA 1
ATOM 1718 C C . SER B 1 57 ? 11.484 -6.312 -15.188 1 94.44 57 SER B C 1
ATOM 1720 O O . SER B 1 57 ? 10.93 -5.363 -14.633 1 94.44 57 SER B O 1
ATOM 1722 N N . GLU B 1 58 ? 10.836 -7.195 -15.812 1 94.5 58 GLU B N 1
ATOM 1723 C CA . GLU B 1 58 ? 9.383 -7.176 -15.914 1 94.5 58 GLU B CA 1
ATOM 1724 C C . GLU B 1 58 ? 8.734 -7.445 -14.562 1 94.5 58 GLU B C 1
ATOM 1726 O O . GLU B 1 58 ? 7.719 -6.828 -14.219 1 94.5 58 GLU B O 1
ATOM 1731 N N . LEU B 1 59 ? 9.281 -8.391 -13.812 1 95.81 59 LEU B N 1
ATOM 1732 C CA . LEU B 1 59 ? 8.812 -8.648 -12.461 1 95.81 59 LEU B CA 1
ATOM 1733 C C . LEU B 1 59 ? 8.883 -7.383 -11.609 1 95.81 59 LEU B C 1
ATOM 1735 O O . LEU B 1 59 ? 7.902 -7.02 -10.953 1 95.81 59 LEU B O 1
ATOM 1739 N N . ALA B 1 60 ? 10.031 -6.762 -11.68 1 96.12 60 ALA B N 1
ATOM 1740 C CA . ALA B 1 60 ? 10.25 -5.547 -10.898 1 96.12 60 ALA B CA 1
ATOM 1741 C C . ALA B 1 60 ? 9.258 -4.457 -11.289 1 96.12 60 ALA B C 1
ATOM 1743 O O . ALA B 1 60 ? 8.617 -3.852 -10.422 1 96.12 60 ALA B O 1
ATOM 1744 N N . ASP B 1 61 ? 9.008 -4.25 -12.609 1 94 61 ASP B N 1
ATOM 1745 C CA . ASP B 1 61 ? 8.125 -3.205 -13.125 1 94 61 ASP B CA 1
ATOM 1746 C C . ASP B 1 61 ? 6.668 -3.496 -12.781 1 94 61 ASP B C 1
ATOM 1748 O O . ASP B 1 61 ? 5.957 -2.623 -12.281 1 94 61 ASP B O 1
ATOM 1752 N N . ASP B 1 62 ? 6.262 -4.75 -12.953 1 93.38 62 ASP B N 1
ATOM 1753 C CA . ASP B 1 62 ? 4.867 -5.137 -12.773 1 93.38 62 ASP B CA 1
ATOM 1754 C C . ASP B 1 62 ? 4.473 -5.109 -11.297 1 93.38 62 ASP B C 1
ATOM 1756 O O . ASP B 1 62 ? 3.316 -4.852 -10.961 1 93.38 62 ASP B O 1
ATOM 1760 N N . LEU B 1 63 ? 5.441 -5.359 -10.445 1 95.06 63 LEU B N 1
ATOM 1761 C CA . LEU B 1 63 ? 5.133 -5.477 -9.023 1 95.06 63 LEU B CA 1
ATOM 1762 C C . LEU B 1 63 ? 5.582 -4.234 -8.266 1 95.06 63 LEU B C 1
ATOM 1764 O O . LEU B 1 63 ? 5.449 -4.168 -7.039 1 95.06 63 LEU B O 1
ATOM 1768 N N . PHE B 1 64 ? 6.129 -3.279 -8.977 1 94 64 PHE B N 1
ATOM 1769 C CA . PHE B 1 64 ? 6.57 -2.014 -8.398 1 94 64 PHE B CA 1
ATOM 1770 C C . PH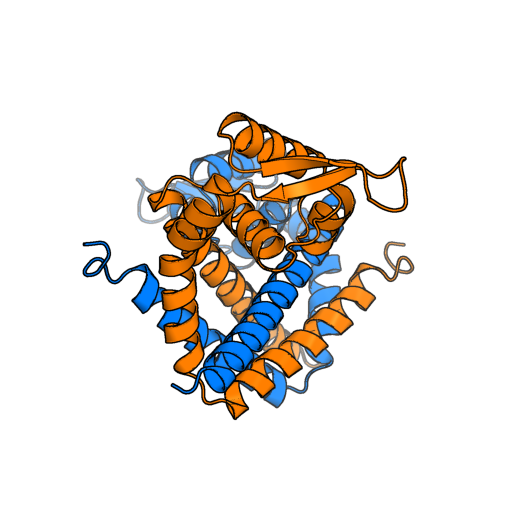E B 1 64 ? 7.598 -2.246 -7.301 1 94 64 PHE B C 1
ATOM 1772 O O . PHE B 1 64 ? 7.512 -1.649 -6.227 1 94 64 PHE B O 1
ATOM 1779 N N . ILE B 1 65 ? 8.484 -3.146 -7.543 1 94.06 65 ILE B N 1
ATOM 1780 C CA . ILE B 1 65 ? 9.586 -3.463 -6.637 1 94.06 65 ILE B CA 1
ATOM 1781 C C . ILE B 1 65 ? 10.906 -2.982 -7.234 1 94.06 65 ILE B C 1
ATOM 1783 O O . ILE B 1 65 ? 11.188 -3.236 -8.406 1 94.06 65 ILE B O 1
ATOM 1787 N N . PRO B 1 66 ? 11.695 -2.232 -6.461 1 92.12 66 PRO B N 1
ATOM 1788 C CA . PRO B 1 66 ? 13 -1.794 -6.98 1 92.12 66 PRO B CA 1
ATOM 1789 C C . PRO B 1 66 ? 13.852 -2.953 -7.484 1 92.12 66 PRO B C 1
ATOM 1791 O O . PRO B 1 66 ? 13.852 -4.031 -6.887 1 92.12 66 PRO B O 1
ATOM 1794 N N . ARG B 1 67 ? 14.633 -2.713 -8.492 1 94.75 67 ARG B N 1
ATOM 1795 C CA . ARG B 1 67 ? 15.414 -3.74 -9.172 1 94.75 67 ARG B CA 1
ATOM 1796 C C . ARG B 1 67 ? 16.375 -4.426 -8.211 1 94.75 67 ARG B C 1
ATOM 1798 O O . ARG B 1 67 ? 16.547 -5.645 -8.258 1 94.75 67 ARG B O 1
ATOM 1805 N N . GLN B 1 68 ? 17 -3.631 -7.414 1 94.94 68 GLN B N 1
ATOM 1806 C CA . GLN B 1 68 ? 17.969 -4.203 -6.477 1 94.94 68 GLN B CA 1
ATOM 1807 C C . GLN B 1 68 ? 17.266 -5.137 -5.484 1 94.94 68 GLN B C 1
ATOM 1809 O O . GLN B 1 68 ? 17.797 -6.199 -5.152 1 94.94 68 GLN B O 1
ATOM 1814 N N . THR B 1 69 ? 16.125 -4.762 -5.047 1 95.06 69 THR B N 1
ATOM 1815 C CA . THR B 1 69 ? 15.336 -5.594 -4.145 1 95.06 69 THR B CA 1
ATOM 1816 C C . THR B 1 69 ? 14.883 -6.871 -4.848 1 95.06 69 THR B C 1
ATOM 1818 O O . THR B 1 69 ? 14.922 -7.957 -4.258 1 95.06 69 THR B O 1
ATOM 1821 N N . MET B 1 70 ? 14.453 -6.73 -6.062 1 97 70 MET B N 1
ATOM 1822 C CA . MET B 1 70 ? 14.016 -7.871 -6.863 1 97 70 MET B CA 1
ATOM 1823 C C . MET B 1 70 ? 15.133 -8.898 -7.008 1 97 70 MET B C 1
ATOM 1825 O O . MET B 1 70 ? 14.906 -10.094 -6.84 1 97 70 MET B O 1
ATOM 1829 N N . THR B 1 71 ? 16.297 -8.406 -7.297 1 96.81 71 THR B N 1
ATOM 1830 C CA . THR B 1 71 ? 17.453 -9.297 -7.43 1 96.81 71 THR B CA 1
ATOM 1831 C C . THR B 1 71 ? 17.672 -10.086 -6.148 1 96.81 71 THR B C 1
ATOM 1833 O O . THR B 1 71 ? 17.891 -11.297 -6.188 1 96.81 71 THR B O 1
ATOM 1836 N N . GLY B 1 72 ? 17.594 -9.383 -5.055 1 97.06 72 GLY B N 1
ATOM 1837 C CA . GLY B 1 72 ? 17.75 -10.047 -3.771 1 97.06 72 GLY B CA 1
ATOM 1838 C C . GLY B 1 72 ? 16.719 -11.117 -3.52 1 97.06 72 GLY B C 1
ATOM 1839 O O . GLY B 1 72 ? 17.031 -12.203 -3.025 1 97.06 72 GLY B O 1
ATOM 1840 N N . ILE B 1 73 ? 15.523 -10.828 -3.822 1 96.62 73 ILE B N 1
ATOM 1841 C CA . ILE B 1 73 ? 14.43 -11.773 -3.65 1 96.62 73 ILE B CA 1
ATOM 1842 C C . ILE B 1 73 ? 14.664 -13.008 -4.52 1 96.62 73 ILE B C 1
ATOM 1844 O O . ILE B 1 73 ? 14.555 -14.141 -4.047 1 96.62 73 ILE B O 1
ATOM 1848 N N . LEU B 1 74 ? 15.031 -12.766 -5.742 1 97.62 74 LEU B N 1
ATOM 1849 C CA . LEU B 1 74 ? 15.227 -13.852 -6.691 1 97.62 74 LEU B CA 1
ATOM 1850 C C . LEU B 1 74 ? 16.438 -14.703 -6.309 1 97.62 74 LEU B C 1
ATOM 1852 O O . LEU B 1 74 ? 16.391 -15.93 -6.387 1 97.62 74 LEU B O 1
ATOM 1856 N N . ASP B 1 75 ? 17.5 -14.023 -5.895 1 97.5 75 ASP B N 1
ATOM 1857 C CA . ASP B 1 75 ? 18.688 -14.75 -5.43 1 97.5 75 ASP B CA 1
ATOM 1858 C C . ASP B 1 75 ? 18.344 -15.656 -4.246 1 97.5 75 ASP B C 1
ATOM 1860 O O . ASP B 1 75 ? 18.766 -16.812 -4.199 1 97.5 75 ASP B O 1
ATOM 1864 N N . GLY B 1 76 ? 17.609 -15.125 -3.377 1 96.56 76 GLY B N 1
ATOM 1865 C CA . GLY B 1 76 ? 17.188 -15.906 -2.227 1 96.56 76 GLY B CA 1
ATOM 1866 C C . GLY B 1 76 ? 16.344 -17.125 -2.602 1 96.56 76 GLY B C 1
ATOM 1867 O O . GLY B 1 76 ? 16.594 -18.219 -2.102 1 96.56 76 GLY B O 1
ATOM 1868 N N . LEU B 1 77 ? 15.43 -16.953 -3.475 1 96.75 77 LEU B N 1
ATOM 1869 C CA . LEU B 1 77 ? 14.555 -18.031 -3.912 1 96.75 77 LEU B CA 1
ATOM 1870 C C . LEU B 1 77 ? 15.328 -19.062 -4.719 1 96.75 77 LEU B C 1
ATOM 1872 O O . LEU B 1 77 ? 15.039 -20.266 -4.637 1 96.75 77 LEU B O 1
ATOM 1876 N N . GLU B 1 78 ? 16.234 -18.562 -5.473 1 97.31 78 GLU B N 1
ATOM 1877 C CA . GLU B 1 78 ? 17.062 -19.469 -6.262 1 97.31 78 GLU B CA 1
ATOM 1878 C C . GLU B 1 78 ? 17.953 -20.328 -5.363 1 97.31 78 GLU B C 1
ATOM 1880 O O . GLU B 1 78 ? 18.094 -21.531 -5.594 1 97.31 78 GLU B O 1
ATOM 1885 N N . ASN B 1 79 ? 18.531 -19.688 -4.398 1 97.19 79 ASN B N 1
ATOM 1886 C CA . ASN B 1 79 ? 19.359 -20.406 -3.441 1 97.19 79 ASN B CA 1
ATOM 1887 C C . ASN B 1 79 ? 18.594 -21.5 -2.725 1 97.19 79 ASN B C 1
ATOM 1889 O O . ASN B 1 79 ? 19.156 -22.547 -2.375 1 97.19 79 ASN B O 1
ATOM 1893 N N . LEU B 1 80 ? 17.297 -21.297 -2.553 1 95.75 80 LEU B N 1
ATOM 1894 C CA . LEU B 1 80 ? 16.438 -22.266 -1.886 1 95.75 80 LEU B CA 1
ATOM 1895 C C . LEU B 1 80 ? 15.93 -23.312 -2.875 1 95.75 80 LEU B C 1
ATOM 1897 O O . LEU B 1 80 ? 15.242 -24.266 -2.486 1 95.75 80 LEU B O 1
ATOM 1901 N N . GLY B 1 81 ? 16.25 -23.078 -4.164 1 97.25 81 GLY B N 1
ATOM 1902 C CA . GLY B 1 81 ? 15.875 -24.031 -5.203 1 97.25 81 GLY B CA 1
ATOM 1903 C C . GLY B 1 81 ? 14.461 -23.828 -5.711 1 97.25 81 GLY B C 1
ATOM 1904 O O . GLY B 1 81 ? 13.898 -24.719 -6.359 1 97.25 81 GLY B O 1
ATOM 1905 N N . PHE B 1 82 ? 13.789 -22.688 -5.453 1 97.06 82 PHE B N 1
ATOM 1906 C CA . PHE B 1 82 ? 12.383 -22.484 -5.77 1 97.06 82 PHE B CA 1
ATOM 1907 C C . PHE B 1 82 ? 12.227 -21.844 -7.141 1 97.06 82 PHE B C 1
ATOM 1909 O O . PHE B 1 82 ? 11.164 -21.953 -7.766 1 97.06 82 PHE B O 1
ATOM 1916 N N . VAL B 1 83 ? 13.281 -21.078 -7.602 1 97.62 83 VAL B N 1
ATOM 1917 C CA . VAL B 1 83 ? 13.227 -20.5 -8.938 1 97.62 83 VAL B CA 1
ATOM 1918 C C . VAL B 1 83 ? 14.492 -20.875 -9.719 1 97.62 83 VAL B C 1
ATOM 1920 O O . VAL B 1 83 ? 15.516 -21.203 -9.125 1 97.62 83 VAL B O 1
ATOM 1923 N N . VAL B 1 84 ? 14.375 -20.844 -11.008 1 96.31 84 VAL B N 1
ATOM 1924 C CA . VAL B 1 84 ? 15.492 -21.094 -11.914 1 96.31 84 VAL B CA 1
ATOM 1925 C C . VAL B 1 84 ? 15.594 -19.984 -12.945 1 96.31 84 VAL B C 1
ATOM 1927 O O . VAL B 1 84 ? 14.586 -19.453 -13.398 1 96.31 84 VAL B O 1
ATOM 1930 N N . ARG B 1 85 ? 16.781 -19.609 -13.219 1 93.88 85 ARG B N 1
ATOM 1931 C CA . ARG B 1 85 ? 17.062 -18.656 -14.289 1 93.88 85 ARG B CA 1
ATOM 1932 C C . ARG B 1 85 ? 17.328 -19.375 -15.609 1 93.88 85 ARG B C 1
ATOM 1934 O O . ARG B 1 85 ? 18.125 -20.312 -15.664 1 93.88 85 ARG B O 1
ATOM 1941 N N . CYS B 1 86 ? 16.531 -18.984 -16.562 1 91.31 86 CYS B N 1
ATOM 1942 C CA . CYS B 1 86 ? 16.641 -19.609 -17.875 1 91.31 86 CYS B CA 1
ATOM 1943 C C . CYS B 1 86 ? 16.828 -18.578 -18.969 1 91.31 86 CYS B C 1
ATOM 1945 O O . CYS B 1 86 ? 16.562 -17.391 -18.75 1 91.31 86 CYS B O 1
ATOM 1947 N N . GLN B 1 87 ? 17.328 -19.047 -20.125 1 87.25 87 GLN B N 1
ATOM 1948 C CA . GLN B 1 87 ? 17.406 -18.188 -21.312 1 87.25 87 GLN B CA 1
ATOM 1949 C C . GLN B 1 87 ? 16.047 -18.125 -22.016 1 87.25 87 GLN B C 1
ATOM 1951 O O . GLN B 1 87 ? 15.32 -19.109 -22.078 1 87.25 87 GLN B O 1
ATOM 1956 N N . HIS B 1 88 ? 15.742 -16.938 -22.422 1 80.06 88 HIS B N 1
ATOM 1957 C CA . HIS B 1 88 ? 14.516 -16.797 -23.203 1 80.06 88 HIS B CA 1
ATOM 1958 C C . HIS B 1 88 ? 14.57 -17.641 -24.469 1 80.06 88 HIS B C 1
ATOM 1960 O O . HIS B 1 88 ? 15.617 -17.75 -25.109 1 80.06 88 HIS B O 1
ATOM 1966 N N . ALA B 1 89 ? 13.438 -18.266 -24.719 1 74.5 89 ALA B N 1
ATOM 1967 C CA . ALA B 1 89 ? 13.367 -19.219 -25.828 1 74.5 89 ALA B CA 1
ATOM 1968 C C . ALA B 1 89 ? 13.703 -18.531 -27.156 1 74.5 89 ALA B C 1
ATOM 1970 O O . ALA B 1 89 ? 14.352 -19.125 -28.016 1 74.5 89 ALA B O 1
ATOM 1971 N N . THR B 1 90 ? 13.281 -17.344 -27.281 1 78.62 90 THR B N 1
ATOM 1972 C CA . THR B 1 90 ? 13.414 -16.703 -28.578 1 78.62 90 THR B CA 1
ATOM 1973 C C . THR B 1 90 ? 14.484 -15.609 -28.531 1 78.62 90 THR B C 1
ATOM 1975 O O . THR B 1 90 ? 15.031 -15.219 -29.562 1 78.62 90 THR B O 1
ATOM 1978 N N . ASP B 1 91 ? 14.656 -15.062 -27.391 1 75.56 91 ASP B N 1
ATOM 1979 C CA . ASP B 1 91 ? 15.641 -14 -27.234 1 75.56 91 ASP B CA 1
ATOM 1980 C C . ASP B 1 91 ? 16.766 -14.438 -26.281 1 75.56 91 ASP B C 1
ATOM 1982 O O . ASP B 1 91 ? 16.625 -14.344 -25.062 1 75.56 91 ASP B O 1
ATOM 1986 N N . ARG B 1 92 ? 17.906 -14.844 -26.859 1 73.12 92 ARG B N 1
ATOM 1987 C CA . ARG B 1 92 ? 19 -15.445 -26.109 1 73.12 92 ARG B CA 1
ATOM 1988 C C . ARG B 1 92 ? 19.625 -14.422 -25.156 1 73.12 92 ARG B C 1
ATOM 1990 O O . ARG B 1 92 ? 20.297 -14.797 -24.203 1 73.12 92 ARG B O 1
ATOM 1997 N N . ARG B 1 93 ? 19.25 -13.234 -25.391 1 75.5 93 ARG B N 1
ATOM 1998 C CA . ARG B 1 93 ? 19.859 -12.203 -24.547 1 75.5 93 ARG B CA 1
ATOM 1999 C C . ARG B 1 93 ? 18.984 -11.922 -23.328 1 75.5 93 ARG B C 1
ATOM 2001 O O . ARG B 1 93 ? 19.453 -11.328 -22.344 1 75.5 93 ARG B O 1
ATOM 2008 N N . LYS B 1 94 ? 17.828 -12.469 -23.375 1 84.31 94 LYS B N 1
ATOM 2009 C CA . LYS B 1 94 ? 16.906 -12.188 -22.266 1 84.31 94 LYS B CA 1
ATOM 2010 C C . LYS B 1 94 ? 16.828 -13.367 -21.312 1 84.31 94 LYS B C 1
ATOM 2012 O O . LYS B 1 94 ? 16.656 -14.508 -21.734 1 84.31 94 LYS B O 1
ATOM 2017 N N . LYS B 1 95 ? 17.141 -13.055 -20.078 1 91.25 95 LYS B N 1
ATOM 2018 C CA . LYS B 1 95 ? 16.984 -14.062 -19.031 1 91.25 95 LYS B CA 1
ATOM 2019 C C . LYS B 1 95 ? 15.594 -14.008 -18.406 1 91.25 95 LYS B C 1
ATOM 2021 O O . LYS B 1 95 ? 15.031 -12.922 -18.234 1 91.25 95 LYS B O 1
ATOM 2026 N N . ILE B 1 96 ? 15.062 -15.211 -18.266 1 95.31 96 ILE B N 1
ATOM 2027 C CA . ILE B 1 96 ? 13.75 -15.273 -17.641 1 95.31 96 ILE B CA 1
ATOM 2028 C C . ILE B 1 96 ? 13.82 -16.109 -16.375 1 95.31 96 ILE B C 1
ATOM 2030 O O . ILE B 1 96 ? 14.734 -16.906 -16.188 1 95.31 96 ILE B O 1
ATOM 2034 N N . ILE B 1 97 ? 12.883 -15.891 -15.492 1 97.38 97 ILE B N 1
ATOM 2035 C CA . ILE B 1 97 ? 12.758 -16.594 -14.219 1 97.38 97 ILE B CA 1
ATOM 2036 C C . ILE B 1 97 ? 11.539 -17.516 -14.258 1 97.38 97 ILE B C 1
ATOM 2038 O O . ILE B 1 97 ? 10.453 -17.094 -14.68 1 97.38 97 ILE B O 1
ATOM 2042 N N . LYS B 1 98 ? 11.742 -18.734 -13.812 1 97.06 98 LYS B N 1
ATOM 2043 C CA . LYS B 1 98 ? 10.656 -19.688 -13.695 1 97.06 98 LYS B CA 1
ATOM 2044 C C . LYS B 1 98 ? 10.68 -20.375 -12.328 1 97.06 98 LYS B C 1
ATOM 2046 O O . LYS B 1 98 ? 11.727 -20.453 -11.68 1 97.06 98 LYS B O 1
ATOM 2051 N N . LEU B 1 99 ? 9.492 -20.812 -11.977 1 97.5 99 LEU B N 1
ATOM 2052 C CA . LEU B 1 99 ? 9.445 -21.672 -10.797 1 97.5 99 LEU B CA 1
ATOM 2053 C C . LEU B 1 99 ? 9.969 -23.078 -11.133 1 97.5 99 LEU B C 1
ATOM 2055 O O . LEU B 1 99 ? 9.664 -23.609 -12.195 1 97.5 99 LEU B O 1
ATOM 2059 N N . SER B 1 100 ? 10.781 -23.625 -10.211 1 97.25 100 SER B N 1
ATOM 2060 C CA . SER B 1 100 ? 11.047 -25.062 -10.266 1 97.25 100 SER B CA 1
ATOM 2061 C C . SER B 1 100 ? 9.82 -25.875 -9.859 1 97.25 100 SER B C 1
ATOM 2063 O O . SER B 1 100 ? 8.797 -25.312 -9.469 1 97.25 100 SER B O 1
ATOM 2065 N N . GLU B 1 101 ? 9.93 -27.188 -10.008 1 96.5 101 GLU B N 1
ATOM 2066 C CA . GLU B 1 101 ? 8.828 -28.031 -9.539 1 96.5 101 GLU B CA 1
ATOM 2067 C C . GLU B 1 101 ? 8.617 -27.875 -8.039 1 96.5 101 GLU B C 1
ATOM 2069 O O . GLU B 1 101 ? 7.484 -27.781 -7.566 1 96.5 101 GLU B O 1
ATOM 2074 N N . GLU B 1 102 ? 9.758 -27.828 -7.34 1 96.62 102 GLU B N 1
ATOM 2075 C CA . GLU B 1 102 ? 9.688 -27.594 -5.902 1 96.62 102 GLU B CA 1
ATOM 2076 C C . GLU B 1 102 ? 9.156 -26.188 -5.602 1 96.62 102 GLU B C 1
ATOM 2078 O O . GLU B 1 102 ? 8.43 -25.984 -4.629 1 96.62 102 GLU B O 1
ATOM 2083 N N . GLY B 1 103 ? 9.516 -25.234 -6.473 1 96.19 103 GLY B N 1
ATOM 2084 C CA . GLY B 1 103 ? 9.062 -23.859 -6.32 1 96.19 103 GLY B CA 1
ATOM 2085 C C . GLY B 1 103 ? 7.57 -23.703 -6.523 1 96.19 103 GLY B C 1
ATOM 2086 O O . GLY B 1 103 ? 6.93 -22.906 -5.84 1 96.19 103 GLY B O 1
ATOM 2087 N N . LYS B 1 104 ? 7.062 -24.453 -7.434 1 96.56 104 LYS B N 1
ATOM 2088 C CA . LYS B 1 104 ? 5.625 -24.438 -7.68 1 96.56 104 LYS B CA 1
ATOM 2089 C C . LYS B 1 104 ? 4.848 -24.922 -6.465 1 96.56 104 LYS B C 1
ATOM 2091 O O . LYS B 1 104 ? 3.857 -24.312 -6.059 1 96.56 104 LYS B O 1
ATOM 2096 N N . VAL B 1 105 ? 5.312 -26.047 -5.891 1 95.69 105 VAL B N 1
ATOM 2097 C CA . VAL B 1 105 ? 4.68 -26.625 -4.703 1 95.69 105 VAL B CA 1
ATOM 2098 C C . VAL B 1 105 ? 4.77 -25.625 -3.547 1 95.69 105 VAL B C 1
ATOM 2100 O O . VAL B 1 105 ? 3.77 -25.359 -2.875 1 95.69 105 VAL B O 1
ATOM 2103 N N . TYR B 1 106 ? 5.914 -25.062 -3.393 1 93.06 106 TYR B N 1
ATOM 2104 C CA . TYR B 1 106 ? 6.141 -24.078 -2.338 1 93.06 106 TYR B CA 1
ATOM 2105 C C . TYR B 1 106 ? 5.23 -22.859 -2.512 1 93.06 106 TYR B C 1
ATOM 2107 O O . TYR B 1 106 ? 4.629 -22.391 -1.546 1 93.06 106 TYR B O 1
ATOM 2115 N N . ALA B 1 107 ? 5.145 -22.375 -3.74 1 93.88 107 ALA B N 1
ATOM 2116 C CA . ALA B 1 107 ? 4.324 -21.203 -4.035 1 93.88 107 ALA B CA 1
ATOM 2117 C C . ALA B 1 107 ? 2.852 -21.484 -3.738 1 93.88 107 ALA B C 1
ATOM 2119 O O . ALA B 1 107 ? 2.182 -20.672 -3.096 1 93.88 107 ALA B O 1
ATOM 2120 N N . GLU B 1 108 ? 2.383 -22.562 -4.16 1 93.38 108 GLU B N 1
ATOM 2121 C CA . GLU B 1 108 ? 0.981 -22.906 -3.945 1 93.38 108 GLU B CA 1
ATOM 2122 C C . GLU B 1 108 ? 0.658 -23 -2.457 1 93.38 108 GLU B C 1
ATOM 2124 O O . GLU B 1 108 ? -0.359 -22.469 -2.004 1 93.38 108 GLU B O 1
ATOM 2129 N N . GLU B 1 109 ? 1.547 -23.641 -1.717 1 89.31 109 GLU B N 1
ATOM 2130 C CA . GLU B 1 109 ? 1.341 -23.797 -0.28 1 89.31 109 GLU B CA 1
ATOM 2131 C C . GLU B 1 109 ? 1.415 -22.453 0.439 1 89.31 109 GLU B C 1
ATOM 2133 O O . GLU B 1 109 ? 0.6 -22.172 1.319 1 89.31 109 GLU B O 1
ATOM 2138 N N . THR B 1 110 ? 2.385 -21.688 0.055 1 87.44 110 THR B N 1
ATOM 2139 C CA . THR B 1 110 ? 2.637 -20.406 0.704 1 87.44 110 THR B CA 1
ATOM 2140 C C . THR B 1 110 ? 1.508 -19.422 0.414 1 87.44 110 THR B C 1
ATOM 2142 O O . THR B 1 110 ? 1.065 -18.703 1.308 1 87.44 110 THR B O 1
ATOM 2145 N N . LEU B 1 111 ? 1.011 -19.438 -0.79 1 90.94 111 LEU B N 1
ATOM 2146 C CA . LEU B 1 111 ? 0.047 -18.438 -1.242 1 90.94 111 LEU B CA 1
ATOM 2147 C C . LEU B 1 111 ? -1.368 -18.812 -0.819 1 90.94 111 LEU B C 1
ATOM 2149 O O . LEU B 1 111 ? -2.221 -17.938 -0.632 1 90.94 111 LEU B O 1
ATOM 2153 N N . SER B 1 112 ? -1.609 -20.094 -0.762 1 89.69 112 SER B N 1
ATOM 2154 C CA . SER B 1 112 ? -2.973 -20.594 -0.616 1 89.69 112 SER B CA 1
ATOM 2155 C C . SER B 1 112 ? -3.65 -20 0.615 1 89.69 112 SER B C 1
ATOM 2157 O O . SER B 1 112 ? -4.789 -19.531 0.538 1 89.69 112 SER B O 1
ATOM 2159 N N . ALA B 1 113 ? -2.943 -19.984 1.729 1 87.38 113 ALA B N 1
ATOM 2160 C CA . ALA B 1 113 ? -3.557 -19.531 2.975 1 87.38 113 ALA B CA 1
ATOM 2161 C C . ALA B 1 113 ? -3.924 -18.047 2.898 1 87.38 113 ALA B C 1
ATOM 2163 O O . ALA B 1 113 ? -5.023 -17.656 3.291 1 87.38 113 ALA B O 1
ATOM 2164 N N . MET B 1 114 ? -3.082 -17.281 2.346 1 89.69 114 MET B N 1
ATOM 2165 C CA . MET B 1 114 ? -3.344 -15.852 2.248 1 89.69 114 MET B CA 1
ATOM 2166 C C . MET B 1 114 ? -4.422 -15.562 1.207 1 89.69 114 MET B C 1
ATOM 2168 O O . MET B 1 114 ? -5.352 -14.797 1.465 1 89.69 114 MET B O 1
ATOM 2172 N N . ARG B 1 115 ? -4.285 -16.141 0.102 1 91.06 115 ARG B N 1
ATOM 2173 C CA . ARG B 1 115 ? -5.227 -15.914 -0.992 1 91.06 115 ARG B CA 1
ATOM 2174 C C . ARG B 1 115 ? -6.648 -16.266 -0.568 1 91.06 115 ARG B C 1
ATOM 2176 O O . ARG B 1 115 ? -7.594 -15.531 -0.889 1 91.06 115 ARG B O 1
ATOM 2183 N N . GLU B 1 116 ? -6.758 -17.328 0.122 1 93.12 116 GLU B N 1
ATOM 2184 C CA . GLU B 1 116 ? -8.078 -17.75 0.57 1 93.12 116 GLU B CA 1
ATOM 2185 C C . GLU B 1 116 ? -8.688 -16.719 1.522 1 93.12 116 GLU B C 1
ATOM 2187 O O . GLU B 1 116 ? -9.891 -16.453 1.465 1 93.12 116 GLU B O 1
ATOM 2192 N N . ARG B 1 117 ? -7.879 -16.188 2.371 1 93.94 117 ARG B N 1
ATOM 2193 C CA . ARG B 1 117 ? -8.352 -15.164 3.305 1 93.94 117 ARG B CA 1
ATOM 2194 C C . ARG B 1 117 ? -8.758 -13.891 2.568 1 93.94 117 ARG B C 1
ATOM 2196 O O . ARG B 1 117 ? -9.789 -13.297 2.875 1 93.94 117 ARG B O 1
ATOM 2203 N N . GLU B 1 118 ? -7.965 -13.508 1.591 1 96.25 118 GLU B N 1
ATOM 2204 C CA . GLU B 1 118 ? -8.297 -12.344 0.78 1 96.25 118 GLU B CA 1
ATOM 2205 C C . GLU B 1 118 ? -9.609 -12.547 0.023 1 96.25 118 GLU B C 1
ATOM 2207 O O . GLU B 1 118 ? -10.445 -11.648 -0.04 1 96.25 118 GLU B O 1
ATOM 2212 N N . ILE B 1 119 ? -9.742 -13.719 -0.533 1 95.88 119 ILE B N 1
ATOM 2213 C CA . ILE B 1 119 ? -10.938 -14.031 -1.311 1 95.88 119 ILE B CA 1
ATOM 2214 C C . ILE B 1 119 ? -12.164 -14.008 -0.405 1 95.88 119 ILE B C 1
ATOM 2216 O O . ILE B 1 119 ? -13.195 -13.43 -0.763 1 95.88 119 ILE B O 1
ATOM 2220 N N . ARG B 1 120 ? -12.055 -14.586 0.8 1 95.88 120 ARG B N 1
ATOM 2221 C CA . ARG B 1 120 ? -13.164 -14.594 1.741 1 95.88 120 ARG B CA 1
ATOM 2222 C C . ARG B 1 120 ? -13.562 -13.172 2.133 1 95.88 120 ARG B C 1
ATOM 2224 O O . ARG B 1 120 ? -14.75 -12.852 2.199 1 95.88 120 ARG B O 1
ATOM 2231 N N . ALA B 1 121 ? -12.617 -12.359 2.34 1 97.75 121 ALA B N 1
ATOM 2232 C CA . ALA B 1 121 ? -12.883 -10.961 2.686 1 97.75 121 ALA B CA 1
ATOM 2233 C C . ALA B 1 121 ? -13.523 -10.219 1.517 1 97.75 121 ALA B C 1
ATOM 2235 O O . ALA B 1 121 ? -14.484 -9.477 1.698 1 97.75 121 ALA B O 1
ATOM 2236 N N . TYR B 1 122 ? -12.961 -10.445 0.331 1 97.88 122 TYR B N 1
ATOM 2237 C CA . TYR B 1 122 ? -13.414 -9.781 -0.887 1 97.88 122 TYR B CA 1
ATOM 2238 C C . TYR B 1 122 ? -14.836 -10.203 -1.235 1 97.88 122 TYR B C 1
ATOM 2240 O O . TYR B 1 122 ? -15.633 -9.391 -1.709 1 97.88 122 TYR B O 1
ATOM 2248 N N . LYS B 1 123 ? -15.219 -11.359 -0.881 1 96.88 123 LYS B N 1
ATOM 2249 C CA . LYS B 1 123 ? -16.516 -11.938 -1.207 1 96.88 123 LYS B CA 1
ATOM 2250 C C . LYS B 1 123 ? -17.609 -11.398 -0.288 1 96.88 123 LYS B C 1
ATOM 2252 O O . LYS B 1 123 ? -18.797 -11.648 -0.509 1 96.88 123 LYS B O 1
ATOM 2257 N N . ARG B 1 124 ? -17.25 -10.719 0.71 1 97.25 124 ARG B N 1
ATOM 2258 C CA . ARG B 1 124 ? -18.25 -10.039 1.515 1 97.25 124 ARG B CA 1
ATOM 2259 C C . ARG B 1 124 ? -18.906 -8.906 0.731 1 97.25 124 ARG B C 1
ATOM 2261 O O . ARG B 1 124 ? -19.953 -8.391 1.134 1 97.25 124 ARG B O 1
ATOM 2268 N N . LEU B 1 125 ? -18.266 -8.492 -0.327 1 98.25 125 LEU B N 1
ATOM 2269 C CA . LEU B 1 125 ? -18.875 -7.609 -1.313 1 98.25 125 LEU B CA 1
ATOM 2270 C C . LEU B 1 125 ? -19.562 -8.414 -2.406 1 98.25 125 LEU B C 1
ATOM 2272 O O . LEU B 1 125 ? -19.078 -9.453 -2.832 1 98.25 125 LEU B O 1
ATOM 2276 N N . THR B 1 126 ? -20.719 -7.941 -2.885 1 98 126 THR B N 1
ATOM 2277 C CA . THR B 1 126 ? -21.359 -8.57 -4.043 1 98 126 THR B CA 1
ATOM 2278 C C . THR B 1 126 ? -20.484 -8.406 -5.285 1 98 126 THR B C 1
ATOM 2280 O O . THR B 1 126 ? -19.578 -7.566 -5.312 1 98 126 THR B O 1
ATOM 2283 N N . GLU B 1 127 ? -20.734 -9.211 -6.258 1 97 127 GLU B N 1
ATOM 2284 C CA . GLU B 1 127 ? -19.984 -9.102 -7.508 1 97 127 GLU B CA 1
ATOM 2285 C C . GLU B 1 127 ? -20.062 -7.684 -8.07 1 97 127 GLU B C 1
ATOM 2287 O O . GLU B 1 127 ? -19.062 -7.133 -8.531 1 97 127 GLU B O 1
ATOM 2292 N N . ASP B 1 128 ? -21.25 -7.094 -7.992 1 98.12 128 ASP B N 1
ATOM 2293 C CA . ASP B 1 128 ? -21.438 -5.734 -8.492 1 98.12 128 ASP B CA 1
ATOM 2294 C C . ASP B 1 128 ? -20.625 -4.734 -7.668 1 98.12 128 ASP B C 1
ATOM 2296 O O . ASP B 1 128 ? -20 -3.82 -8.219 1 98.12 128 ASP B O 1
ATOM 2300 N N . GLU B 1 129 ? -20.609 -4.922 -6.367 1 98.56 129 GLU B N 1
ATOM 2301 C CA . GLU B 1 129 ? -19.844 -4.047 -5.484 1 98.56 129 GLU B CA 1
ATOM 2302 C C . GLU B 1 129 ? -18.344 -4.172 -5.742 1 98.56 129 GLU B C 1
ATOM 2304 O O . GLU B 1 129 ? -17.609 -3.178 -5.715 1 98.56 129 GLU B O 1
ATOM 2309 N N . GLN B 1 130 ? -17.891 -5.395 -6.031 1 98.56 130 GLN B N 1
ATOM 2310 C CA . GLN B 1 130 ? -16.484 -5.625 -6.371 1 98.56 130 GLN B CA 1
ATOM 2311 C C . GLN B 1 130 ? -16.094 -4.867 -7.641 1 98.56 130 GLN B C 1
ATOM 2313 O O . GLN B 1 130 ? -15.062 -4.199 -7.68 1 98.56 130 GLN B O 1
ATOM 2318 N N . LYS B 1 131 ? -16.922 -4.949 -8.617 1 98.62 131 LYS B N 1
ATOM 2319 C CA . LYS B 1 131 ? -16.672 -4.277 -9.891 1 98.62 131 LYS B CA 1
ATOM 2320 C C . LYS B 1 131 ? -16.672 -2.76 -9.719 1 98.62 131 LYS B C 1
ATOM 2322 O O . LYS B 1 131 ? -15.828 -2.068 -10.305 1 98.62 131 LYS B O 1
ATOM 2327 N N . ILE B 1 132 ? -17.547 -2.25 -8.883 1 98.75 132 ILE B N 1
ATOM 2328 C CA . ILE B 1 132 ? -17.625 -0.816 -8.625 1 98.75 132 ILE B CA 1
ATOM 2329 C C . ILE B 1 132 ? -16.359 -0.361 -7.883 1 98.75 132 ILE B C 1
ATOM 2331 O O . ILE B 1 132 ? -15.758 0.65 -8.242 1 98.75 132 ILE B O 1
ATOM 2335 N N . LEU B 1 133 ? -15.953 -1.146 -6.891 1 98.81 133 LEU B N 1
ATOM 2336 C CA . LEU B 1 133 ? -14.742 -0.834 -6.137 1 98.81 133 LEU B CA 1
ATOM 2337 C C . LEU B 1 133 ? -13.531 -0.74 -7.062 1 98.81 133 LEU B C 1
ATOM 2339 O O . LEU B 1 133 ? -12.82 0.266 -7.059 1 98.81 133 LEU B O 1
ATOM 2343 N N . ASN B 1 134 ? -13.367 -1.773 -7.883 1 98.81 134 ASN B N 1
ATOM 2344 C CA . ASN B 1 134 ? -12.219 -1.808 -8.789 1 98.81 134 ASN B CA 1
ATOM 2345 C C . ASN B 1 134 ? -12.281 -0.677 -9.812 1 98.81 134 ASN B C 1
ATOM 2347 O O . ASN B 1 134 ? -11.258 -0.062 -10.125 1 98.81 134 ASN B O 1
ATOM 2351 N N . SER B 1 135 ? -13.477 -0.406 -10.273 1 98.81 135 SER B N 1
ATOM 2352 C CA . SER B 1 135 ? -13.648 0.624 -11.297 1 98.81 135 SER B CA 1
ATOM 2353 C C . SER B 1 135 ? -13.328 2.008 -10.742 1 98.81 135 SER B C 1
ATOM 2355 O O . SER B 1 135 ? -12.609 2.783 -11.375 1 98.81 135 SER B O 1
ATOM 2357 N N . LEU B 1 136 ? -13.852 2.336 -9.594 1 98.88 136 LEU B N 1
ATOM 2358 C CA . LEU B 1 136 ? -13.617 3.641 -8.984 1 98.88 136 LEU B CA 1
ATOM 2359 C C . LEU B 1 136 ? -12.156 3.812 -8.602 1 98.88 136 LEU B C 1
ATOM 2361 O O . LEU B 1 136 ? -11.578 4.883 -8.805 1 98.88 136 LEU B O 1
ATOM 2365 N N . LEU B 1 137 ? -11.57 2.727 -8.055 1 98.75 137 LEU B N 1
ATOM 2366 C CA . LEU B 1 137 ? -10.156 2.801 -7.703 1 98.75 137 LEU B CA 1
ATOM 2367 C C . LEU B 1 137 ? -9.297 2.969 -8.945 1 98.75 137 LEU B C 1
ATOM 2369 O O . LEU B 1 137 ? -8.328 3.725 -8.938 1 98.75 137 LEU B O 1
ATOM 2373 N N . SER B 1 138 ? -9.672 2.275 -10.016 1 98.81 138 SER B N 1
ATOM 2374 C CA . SER B 1 138 ? -8.953 2.395 -11.281 1 98.81 138 SER B CA 1
ATOM 2375 C C . SER B 1 138 ? -8.992 3.826 -11.805 1 98.81 138 SER B C 1
ATOM 2377 O O . SER B 1 138 ? -7.969 4.352 -12.258 1 98.81 138 SER B O 1
ATOM 2379 N N . ARG B 1 139 ? -10.094 4.457 -11.734 1 98.81 139 ARG B N 1
ATOM 2380 C CA . ARG B 1 139 ? -10.227 5.836 -12.195 1 98.81 139 ARG B CA 1
ATOM 2381 C C . ARG B 1 139 ? -9.398 6.785 -11.336 1 98.81 139 ARG B C 1
ATOM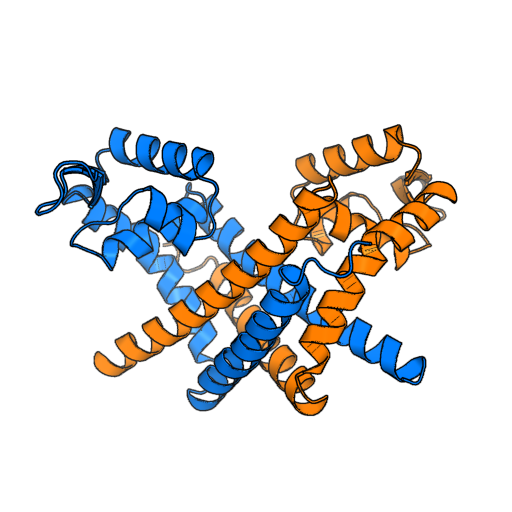 2383 O O . ARG B 1 139 ? -8.742 7.688 -11.852 1 98.81 139 ARG B O 1
ATOM 2390 N N . TYR B 1 140 ? -9.43 6.551 -10.047 1 98.69 140 TYR B N 1
ATOM 2391 C CA . TYR B 1 140 ? -8.617 7.363 -9.156 1 98.69 140 TYR B CA 1
ATOM 2392 C C . TYR B 1 140 ? -7.133 7.203 -9.461 1 98.69 140 TYR B C 1
ATOM 2394 O O . TYR B 1 140 ? -6.414 8.195 -9.633 1 98.69 140 TYR B O 1
ATOM 2402 N N . VAL B 1 141 ? -6.688 5.965 -9.617 1 98.25 141 VAL B N 1
ATOM 2403 C CA . VAL B 1 141 ? -5.273 5.668 -9.82 1 98.25 141 VAL B CA 1
ATOM 2404 C C . VAL B 1 141 ? -4.82 6.207 -11.172 1 98.25 141 VAL B C 1
ATOM 2406 O O . VAL B 1 141 ? -3.719 6.75 -11.297 1 98.25 141 VAL B O 1
ATOM 2409 N N . SER B 1 142 ? -5.668 6.066 -12.141 1 97.94 142 SER B N 1
ATOM 2410 C CA . SER B 1 142 ? -5.344 6.602 -13.461 1 97.94 142 SER B CA 1
ATOM 2411 C C . SER B 1 142 ? -5.188 8.117 -13.414 1 97.94 142 SER B C 1
ATOM 2413 O O . SER B 1 142 ? -4.27 8.672 -14.031 1 97.94 142 SER B O 1
ATOM 2415 N N . SER B 1 143 ? -6.059 8.789 -12.727 1 97.94 143 SER B N 1
ATOM 2416 C CA . SER B 1 143 ? -5.973 10.242 -12.578 1 97.94 143 SER B CA 1
ATOM 2417 C C . SER B 1 143 ? -4.734 10.648 -11.789 1 97.94 143 SER B C 1
ATOM 2419 O O . SER B 1 143 ? -4.082 11.641 -12.109 1 97.94 143 SER B O 1
ATOM 2421 N N . LEU B 1 144 ? -4.43 9.867 -10.75 1 97.56 144 LEU B N 1
ATOM 2422 C CA . LEU B 1 144 ? -3.25 10.133 -9.938 1 97.56 144 LEU B CA 1
ATOM 2423 C C . LEU B 1 144 ? -1.977 10.016 -10.766 1 97.56 144 LEU B C 1
ATOM 2425 O O . LEU B 1 144 ? -1.049 10.812 -10.609 1 97.56 144 LEU B O 1
ATOM 2429 N N . GLU B 1 145 ? -1.947 9.031 -11.594 1 96.44 145 GLU B N 1
ATOM 2430 C CA . GLU B 1 145 ? -0.799 8.82 -12.477 1 96.44 145 GLU B CA 1
ATOM 2431 C C . GLU B 1 145 ? -0.556 10.039 -13.359 1 96.44 145 GLU B C 1
ATOM 2433 O O . GLU B 1 145 ? 0.586 10.477 -13.531 1 96.44 145 GLU B O 1
ATOM 2438 N N . LYS B 1 146 ? -1.583 10.609 -13.852 1 96 146 LYS B N 1
ATOM 2439 C CA . LYS B 1 146 ? -1.471 11.805 -14.68 1 96 146 LYS B CA 1
ATOM 2440 C C . LYS B 1 146 ? -0.959 12.992 -13.867 1 96 146 LYS B C 1
ATOM 2442 O O . LYS B 1 146 ? -0.127 13.766 -14.344 1 96 146 LYS B O 1
ATOM 2447 N N . GLU B 1 147 ? -1.492 13.07 -12.664 1 94.06 147 GLU B N 1
ATOM 2448 C CA . GLU B 1 147 ? -1.106 14.18 -11.797 1 94.06 147 GLU B CA 1
ATOM 2449 C C . GLU B 1 147 ? 0.355 14.07 -11.375 1 94.06 147 GLU B C 1
ATOM 2451 O O . GLU B 1 147 ? 1.038 15.086 -11.203 1 94.06 147 GLU B O 1
ATOM 2456 N N . MET B 1 148 ? 0.815 12.812 -11.195 1 90.62 148 MET B N 1
ATOM 2457 C CA . MET B 1 148 ? 2.152 12.594 -10.656 1 90.62 148 MET B CA 1
ATOM 2458 C C . MET B 1 148 ? 3.199 12.609 -11.758 1 90.62 148 MET B C 1
ATOM 2460 O O . MET B 1 148 ? 4.379 12.852 -11.5 1 90.62 148 MET B O 1
ATOM 2464 N N . THR B 1 149 ? 2.924 12.203 -12.898 1 83.06 149 THR B N 1
ATOM 2465 C CA . THR B 1 149 ? 3.865 12.156 -14.016 1 83.06 149 THR B CA 1
ATOM 2466 C C . THR B 1 149 ? 3.887 13.492 -14.766 1 83.06 149 THR B C 1
ATOM 2468 O O . THR B 1 149 ? 4.871 13.82 -15.43 1 83.06 149 THR B O 1
ATOM 2471 N N . ASP B 1 150 ? 2.846 14.242 -14.836 1 68.94 150 ASP B N 1
ATOM 2472 C CA . ASP B 1 150 ? 2.799 15.531 -15.531 1 68.94 150 ASP B CA 1
ATOM 2473 C C . ASP B 1 150 ? 3.779 16.516 -14.914 1 68.94 150 ASP B C 1
ATOM 2475 O O . ASP B 1 150 ? 3.723 16.797 -13.711 1 68.94 150 ASP B O 1
ATOM 2479 N N . ARG B 1 151 ? 5.195 16.531 -15.32 1 56.5 151 ARG B N 1
ATOM 2480 C CA . ARG B 1 151 ? 6.352 17.375 -15.062 1 56.5 151 ARG B CA 1
ATOM 2481 C C . ARG B 1 151 ? 5.934 18.828 -14.852 1 56.5 151 ARG B C 1
ATOM 2483 O O . ARG B 1 151 ? 6.758 19.672 -14.508 1 56.5 151 ARG B O 1
ATOM 2490 N N . LYS B 1 152 ? 5.012 19.359 -15.695 1 46.59 152 LYS B N 1
ATOM 2491 C CA . LYS B 1 152 ? 5.07 20.812 -15.812 1 46.59 152 LYS B CA 1
ATOM 2492 C C . LYS B 1 152 ? 5.152 21.469 -14.438 1 46.59 152 LYS B C 1
ATOM 2494 O O . LYS B 1 152 ? 5.555 22.625 -14.312 1 46.59 152 LYS B O 1
ATOM 2499 N N . GLN B 1 153 ? 4.473 21.109 -13.375 1 41.78 153 GLN B N 1
ATOM 2500 C CA . GLN B 1 153 ? 4.258 22.172 -12.383 1 41.78 153 GLN B CA 1
ATOM 2501 C C . GLN B 1 153 ? 5.309 22.109 -11.281 1 41.78 153 GLN B C 1
ATOM 2503 O O . GLN B 1 153 ? 5.109 22.656 -10.195 1 41.78 153 GLN B O 1
ATOM 2508 N N . ILE B 1 154 ? 6.164 21.156 -11.195 1 40.22 154 ILE B N 1
ATOM 2509 C CA . ILE B 1 154 ? 7.176 21.438 -10.188 1 40.22 154 ILE B CA 1
ATOM 2510 C C . ILE B 1 154 ? 7.926 22.719 -10.555 1 40.22 154 ILE B C 1
ATOM 2512 O O . ILE B 1 154 ? 9.008 22.984 -10.023 1 40.22 154 ILE B O 1
ATOM 2516 N N . LYS B 1 155 ? 7.48 23.656 -11.344 1 34.53 155 LYS B N 1
ATOM 2517 C CA . LYS B 1 155 ? 8.281 24.875 -11.406 1 34.53 155 LYS B CA 1
ATOM 2518 C C . LYS B 1 155 ? 8.102 25.719 -10.156 1 34.53 155 LYS B C 1
ATOM 2520 O O . LYS B 1 155 ? 6.98 25.875 -9.664 1 34.53 155 LYS B O 1
#